Protein AF-0000000075427450 (afdb_homodimer)

InterPro domains:
  IPR000719 Protein kinase domain [PF00069] (1-95)
  IPR000719 Protein kinase domain [PS50011] (1-101)
  IPR011009 Protein kinase-like domain superfamily [SSF56112] (1-97)

Radius of gyration: 16.82 Å; Cα contacts (8 Å, |Δi|>4): 296; chains: 2; bounding box: 48×41×46 Å

Sequence (202 aa):
IAQGLAHIHKYGIIHRDFHCGNILKKSHYIAIIDLGLCRPANVKPSQNECKEIYGVLPYVAPEVLRGKGYTQESDIYGFGIIAYEICTGLPPYHDIAMMNSIAQGLAHIHKYGIIHRDFHCGNILKKSHYIAIIDLGLCRPANVKPSQNECKEIYGVLPYVAPEVLRGKGYTQESDIYGFGIIAYEICTGLPPYHDIAMMNS

Organism: Rhizophagus irregularis (strain DAOM 181602 / DAOM 197198 / MUCL 43194) (NCBI:txid747089)

Structure (mmCIF, N/CA/C/O backbone):
data_AF-0000000075427450-model_v1
#
loop_
_entity.id
_entity.type
_entity.pdbx_description
1 polymer 'Kinase-like domain-containing protein'
#
loop_
_atom_site.group_PDB
_atom_site.id
_atom_site.type_symbol
_atom_site.label_atom_id
_atom_site.label_alt_id
_atom_site.label_comp_id
_atom_site.label_asym_id
_atom_site.label_entity_id
_atom_site.label_seq_id
_atom_site.pdbx_PDB_ins_code
_atom_site.Cartn_x
_atom_site.Cartn_y
_atom_site.Cartn_z
_atom_site.occupancy
_atom_site.B_iso_or_equiv
_atom_site.auth_seq_id
_atom_site.auth_comp_id
_atom_site.auth_asym_id
_atom_site.auth_atom_id
_atom_site.pdbx_PDB_model_num
ATOM 1 N N . ILE A 1 1 ? 12.555 -5.852 -6.637 1 94.06 1 ILE A N 1
ATOM 2 C CA . ILE A 1 1 ? 11.375 -6.238 -5.867 1 94.06 1 ILE A CA 1
ATOM 3 C C . ILE A 1 1 ? 10.109 -5.859 -6.629 1 94.06 1 ILE A C 1
ATOM 5 O O . ILE A 1 1 ? 9.281 -6.719 -6.934 1 94.06 1 ILE A O 1
ATOM 9 N N . ALA A 1 2 ? 10.047 -4.602 -7.109 1 94.56 2 ALA A N 1
ATOM 10 C CA . ALA A 1 2 ? 8.852 -4.137 -7.801 1 94.56 2 ALA A CA 1
ATOM 11 C C . ALA A 1 2 ? 8.656 -4.879 -9.117 1 94.56 2 ALA A C 1
ATOM 13 O O . ALA A 1 2 ? 7.535 -5.246 -9.469 1 94.56 2 ALA A O 1
ATOM 14 N N . GLN A 1 3 ? 9.805 -5.09 -9.828 1 93.25 3 GLN A N 1
ATOM 15 C CA . GLN A 1 3 ? 9.727 -5.793 -11.102 1 93.25 3 GLN A CA 1
ATOM 16 C C . GLN A 1 3 ? 9.242 -7.23 -10.906 1 93.25 3 GLN A C 1
ATOM 18 O O . GLN A 1 3 ? 8.516 -7.762 -11.75 1 93.25 3 GLN A O 1
ATOM 23 N N . GLY A 1 4 ? 9.711 -7.863 -9.789 1 93.62 4 GLY A N 1
ATOM 24 C CA . GLY A 1 4 ? 9.227 -9.195 -9.477 1 93.62 4 GLY A CA 1
ATOM 25 C C . GLY A 1 4 ? 7.73 -9.25 -9.227 1 93.62 4 GLY A C 1
ATOM 26 O O . GLY A 1 4 ? 7.039 -10.125 -9.75 1 93.62 4 GLY A O 1
ATOM 27 N N . LEU A 1 5 ? 7.254 -8.312 -8.477 1 95.62 5 LEU A N 1
ATOM 28 C CA . LEU A 1 5 ? 5.82 -8.242 -8.211 1 95.62 5 LEU A CA 1
ATOM 29 C C . LEU A 1 5 ? 5.043 -7.965 -9.492 1 95.62 5 LEU A C 1
ATOM 31 O O . LEU A 1 5 ? 3.996 -8.57 -9.727 1 95.62 5 LEU A O 1
ATOM 35 N N . ALA A 1 6 ? 5.586 -7.062 -10.328 1 94.5 6 ALA A N 1
ATOM 36 C CA . ALA A 1 6 ? 4.965 -6.738 -11.609 1 94.5 6 ALA A CA 1
ATOM 37 C C . ALA A 1 6 ? 4.812 -7.984 -12.477 1 94.5 6 ALA A C 1
ATOM 39 O O . ALA A 1 6 ? 3.781 -8.18 -13.125 1 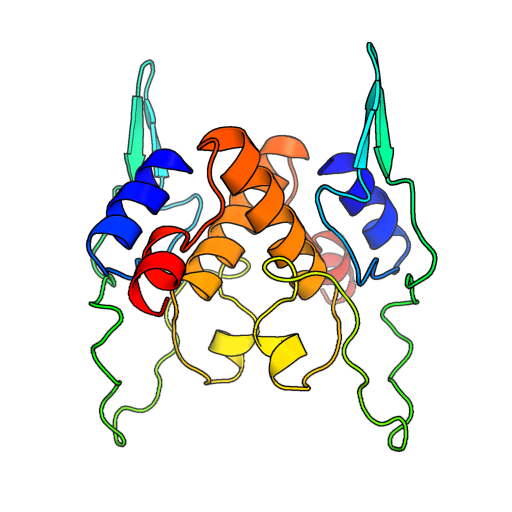94.5 6 ALA A O 1
ATOM 40 N N . HIS A 1 7 ? 5.805 -8.742 -12.453 1 93.5 7 HIS A N 1
ATOM 41 C CA . HIS A 1 7 ? 5.781 -9.969 -13.242 1 93.5 7 HIS A CA 1
ATOM 42 C C . HIS A 1 7 ? 4.684 -10.914 -12.758 1 93.5 7 HIS A C 1
ATOM 44 O O . HIS A 1 7 ? 3.928 -11.461 -13.555 1 93.5 7 HIS A O 1
ATOM 50 N N . ILE A 1 8 ? 4.57 -11.055 -11.477 1 94.44 8 ILE A N 1
ATOM 51 C CA . ILE A 1 8 ? 3.541 -11.898 -10.883 1 94.44 8 ILE A CA 1
ATOM 52 C C . ILE A 1 8 ? 2.158 -11.391 -11.281 1 94.44 8 ILE A C 1
ATOM 54 O O . ILE A 1 8 ? 1.307 -12.164 -11.719 1 94.44 8 ILE A O 1
ATOM 58 N N . HIS A 1 9 ? 1.955 -10.133 -11.195 1 94.38 9 HIS A N 1
ATOM 59 C CA . HIS A 1 9 ? 0.658 -9.523 -11.477 1 94.38 9 HIS A CA 1
ATOM 60 C C . HIS A 1 9 ? 0.334 -9.586 -12.969 1 94.38 9 HIS A C 1
ATOM 62 O O . HIS A 1 9 ? -0.831 -9.719 -13.352 1 94.38 9 HIS A O 1
ATOM 68 N N . LYS A 1 10 ? 1.348 -9.461 -13.766 1 92.38 10 LYS A N 1
ATOM 69 C CA . LYS A 1 10 ? 1.165 -9.5 -15.211 1 92.38 10 LYS A CA 1
ATOM 70 C C . LYS A 1 10 ? 0.504 -10.805 -15.648 1 92.38 10 LYS A C 1
ATOM 72 O O . LYS A 1 10 ? -0.272 -10.82 -16.609 1 92.38 10 LYS A O 1
ATOM 77 N N . TYR A 1 11 ? 0.687 -11.82 -14.898 1 92.69 11 TYR A N 1
ATOM 78 C CA . TYR A 1 11 ? 0.133 -13.125 -15.242 1 92.69 11 TYR A CA 1
ATOM 79 C C . TYR A 1 11 ? -1.188 -13.367 -14.523 1 92.69 11 TYR A C 1
ATOM 81 O O . TYR A 1 11 ? -1.687 -14.492 -14.484 1 92.69 11 TYR A O 1
ATOM 89 N N . GLY A 1 12 ? -1.693 -12.336 -13.883 1 92.62 12 GLY A N 1
ATOM 90 C CA . GLY A 1 12 ? -3.002 -12.422 -13.25 1 92.62 12 GLY A CA 1
ATOM 91 C C . GLY A 1 12 ? -2.969 -13.109 -11.898 1 92.62 12 GLY A C 1
ATOM 92 O O . GLY A 1 12 ? -3.971 -13.68 -11.461 1 92.62 12 GLY A O 1
ATOM 93 N N . ILE A 1 13 ? -1.797 -13.125 -11.32 1 94.56 13 ILE A N 1
ATOM 94 C CA . ILE A 1 13 ? -1.611 -13.805 -10.047 1 94.56 13 ILE A CA 1
ATOM 95 C C . ILE A 1 13 ? -1.52 -12.781 -8.922 1 94.56 13 ILE A C 1
ATOM 97 O O . ILE A 1 13 ? -0.929 -11.711 -9.094 1 94.56 13 ILE A O 1
ATOM 101 N N . ILE A 1 14 ? -2.16 -13.07 -7.832 1 95.62 14 ILE A N 1
ATOM 102 C CA . ILE A 1 14 ? -1.979 -12.344 -6.578 1 95.62 14 ILE A CA 1
ATOM 103 C C . ILE A 1 14 ? -1 -13.102 -5.684 1 95.62 14 ILE A C 1
ATOM 105 O O . ILE A 1 14 ? -1.128 -14.312 -5.496 1 95.62 14 ILE A O 1
ATOM 109 N N . HIS A 1 15 ? 0.031 -12.484 -5.148 1 96.56 15 HIS A N 1
ATOM 110 C CA . HIS A 1 15 ? 1.029 -13.148 -4.32 1 96.56 15 HIS A CA 1
ATOM 111 C C . HIS A 1 15 ? 0.447 -13.555 -2.971 1 96.56 15 HIS A C 1
ATOM 113 O O . HIS A 1 15 ? 0.585 -14.703 -2.549 1 96.56 15 HIS A O 1
ATOM 119 N N . ARG A 1 16 ? -0.224 -12.602 -2.246 1 96.38 16 ARG A N 1
ATOM 120 C CA . ARG A 1 16 ? -1.04 -12.797 -1.053 1 96.38 16 ARG A CA 1
ATOM 121 C C . ARG A 1 16 ? -0.17 -12.883 0.197 1 96.38 16 ARG A C 1
ATOM 123 O O . ARG A 1 16 ? -0.685 -12.922 1.316 1 96.38 16 ARG A O 1
ATOM 130 N N . ASP A 1 17 ? 1.063 -12.945 0.013 1 97.06 17 ASP A N 1
ATOM 131 C CA . ASP A 1 17 ? 1.975 -12.953 1.153 1 97.06 17 ASP A CA 1
ATOM 132 C C . ASP A 1 17 ? 3.283 -12.242 0.815 1 97.06 17 ASP A C 1
ATOM 134 O O . ASP A 1 17 ? 4.367 -12.797 1.015 1 97.06 17 ASP A O 1
ATOM 138 N N . PHE A 1 18 ? 3.262 -11.039 0.331 1 96.62 18 PHE A N 1
ATOM 139 C CA . PHE A 1 18 ? 4.406 -10.258 -0.13 1 96.62 18 PHE A CA 1
ATOM 140 C C . PHE A 1 18 ? 5.031 -9.484 1.021 1 96.62 18 PHE A C 1
ATOM 142 O O . PHE A 1 18 ? 4.5 -8.453 1.443 1 96.62 18 PHE A O 1
ATOM 149 N N . HIS A 1 19 ? 6.066 -10 1.63 1 96.25 19 HIS A N 1
ATOM 150 C CA . HIS A 1 19 ? 6.777 -9.383 2.746 1 96.25 19 HIS A CA 1
ATOM 151 C C . HIS A 1 19 ? 8.281 -9.633 2.646 1 96.25 19 HIS A C 1
ATOM 153 O O . HIS A 1 19 ? 8.727 -10.43 1.823 1 96.25 19 HIS A O 1
ATOM 159 N N . CYS A 1 20 ? 9.055 -8.891 3.459 1 94.12 20 CYS A N 1
ATOM 160 C CA . CYS A 1 20 ? 10.508 -8.898 3.367 1 94.12 20 CYS A CA 1
ATOM 161 C C . CYS A 1 20 ? 11.062 -10.305 3.545 1 94.12 20 CYS A C 1
ATOM 163 O O . CYS A 1 20 ? 12.07 -10.664 2.928 1 94.12 20 CYS A O 1
ATOM 165 N N . GLY A 1 21 ? 10.375 -11.164 4.348 1 94.69 21 GLY A N 1
ATOM 166 C CA . GLY A 1 21 ? 10.836 -12.523 4.598 1 94.69 21 GLY A CA 1
ATOM 167 C C . GLY A 1 21 ? 10.773 -13.414 3.369 1 94.69 21 GLY A C 1
ATOM 168 O O . GLY A 1 21 ? 11.414 -14.469 3.326 1 94.69 21 GLY A O 1
ATOM 169 N N . ASN A 1 22 ? 10.008 -13.016 2.414 1 96.44 22 ASN A N 1
ATOM 170 C CA . ASN A 1 22 ? 9.844 -13.789 1.188 1 96.44 22 ASN A CA 1
ATOM 171 C C . ASN A 1 22 ? 10.664 -13.203 0.041 1 96.44 22 ASN A C 1
ATOM 173 O O . ASN A 1 22 ? 10.438 -13.539 -1.123 1 96.44 22 ASN A O 1
ATOM 177 N N . ILE A 1 23 ? 11.555 -12.281 0.324 1 95 23 ILE A N 1
ATOM 178 C CA . ILE A 1 23 ? 12.438 -11.664 -0.654 1 95 23 ILE A CA 1
ATOM 179 C C . ILE A 1 23 ? 13.891 -11.961 -0.296 1 95 23 ILE A C 1
ATOM 181 O O . ILE A 1 23 ? 14.328 -11.695 0.827 1 95 23 ILE A O 1
ATOM 185 N N . LEU A 1 24 ? 14.586 -12.57 -1.219 1 92.88 24 LEU A N 1
ATOM 186 C CA . LEU A 1 24 ? 16 -12.883 -1.038 1 92.88 24 LEU A CA 1
ATOM 187 C C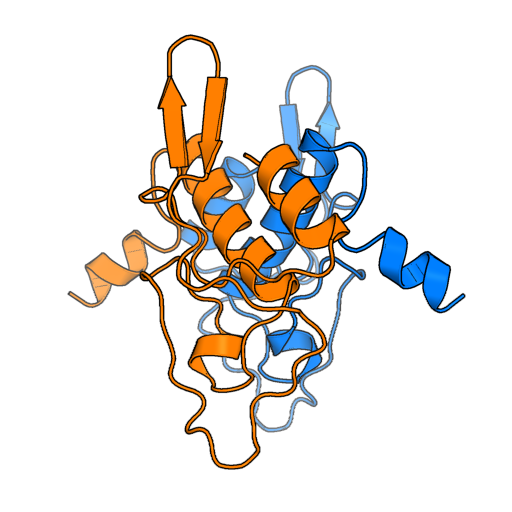 . LEU A 1 24 ? 16.875 -11.953 -1.871 1 92.88 24 LEU A C 1
ATOM 189 O O . LEU A 1 24 ? 16.641 -11.773 -3.068 1 92.88 24 LEU A O 1
ATOM 193 N N . LYS A 1 25 ? 17.688 -11.203 -1.136 1 87.5 25 LYS A N 1
ATOM 194 C CA . LYS A 1 25 ? 18.672 -10.367 -1.816 1 87.5 25 LYS A CA 1
ATOM 195 C C . LYS A 1 25 ? 20.047 -11.055 -1.865 1 87.5 25 LYS A C 1
ATOM 197 O O . LYS A 1 25 ? 20.578 -11.445 -0.83 1 87.5 25 LYS A O 1
ATOM 202 N N . LYS A 1 26 ? 20.453 -11.383 -3.121 1 86.69 26 LYS A N 1
ATOM 203 C CA . LYS A 1 26 ? 21.812 -11.883 -3.334 1 86.69 26 LYS A CA 1
ATOM 204 C C . LYS A 1 26 ? 22.656 -10.875 -4.102 1 86.69 26 LYS A C 1
ATOM 206 O O . LYS A 1 26 ? 22.141 -9.859 -4.574 1 86.69 26 LYS A O 1
ATOM 211 N N . SER A 1 27 ? 24 -10.977 -4.109 1 84.12 27 SER A N 1
ATOM 212 C CA . SER A 1 27 ? 24.984 -10.055 -4.66 1 84.12 27 SER A CA 1
ATOM 213 C C . SER A 1 27 ? 24.484 -9.398 -5.941 1 84.12 27 SER A C 1
ATOM 215 O O . SER A 1 27 ? 24.516 -8.172 -6.078 1 84.12 27 SER A O 1
ATOM 217 N N . HIS A 1 28 ? 23.859 -10.164 -6.777 1 86.44 28 HIS A N 1
ATOM 218 C CA . HIS A 1 28 ? 23.562 -9.531 -8.055 1 86.44 28 HIS A CA 1
ATOM 219 C C . HIS A 1 28 ? 22.094 -9.711 -8.43 1 86.44 28 HIS A C 1
ATOM 221 O O . HIS A 1 28 ? 21.688 -9.406 -9.555 1 86.44 28 HIS A O 1
ATOM 227 N N . TYR A 1 29 ? 21.312 -10.312 -7.461 1 86.62 29 TYR A N 1
ATOM 228 C CA . TYR A 1 29 ? 19.922 -10.445 -7.895 1 86.62 29 TYR A CA 1
ATOM 229 C C . TYR A 1 29 ? 18.984 -10.453 -6.699 1 86.62 29 TYR A C 1
ATOM 231 O O . TYR A 1 29 ? 19.406 -10.695 -5.566 1 86.62 29 TYR A O 1
ATOM 239 N N . ILE A 1 30 ? 17.719 -10.023 -6.848 1 89.25 30 ILE A N 1
ATOM 240 C CA . ILE A 1 30 ? 16.609 -10.078 -5.898 1 89.25 30 ILE A CA 1
ATOM 241 C C . ILE A 1 30 ? 15.562 -11.07 -6.395 1 89.25 30 ILE A C 1
ATOM 243 O O . ILE A 1 30 ? 15.195 -11.062 -7.57 1 89.25 30 ILE A O 1
ATOM 247 N N . ALA A 1 31 ? 15.234 -12.047 -5.43 1 93.12 31 ALA A N 1
ATOM 248 C CA . ALA A 1 31 ? 14.266 -13.07 -5.82 1 93.12 31 ALA A CA 1
ATOM 249 C C . ALA A 1 31 ? 13.141 -13.18 -4.801 1 93.12 31 ALA A C 1
ATOM 251 O O . ALA A 1 31 ? 13.375 -13.109 -3.592 1 93.12 31 ALA A O 1
ATOM 252 N N . ILE A 1 32 ? 11.922 -13.234 -5.324 1 95.25 32 ILE A N 1
ATOM 253 C CA . ILE A 1 32 ? 10.789 -13.617 -4.488 1 95.25 32 ILE A CA 1
ATOM 254 C C . ILE A 1 32 ? 10.797 -15.133 -4.27 1 95.25 32 ILE A C 1
ATOM 256 O O . ILE A 1 32 ? 10.656 -15.898 -5.223 1 95.25 32 ILE A O 1
ATOM 260 N N . ILE A 1 33 ? 10.852 -15.656 -3.047 1 95.31 33 ILE A N 1
ATOM 261 C CA . ILE A 1 33 ? 11.258 -17.047 -2.84 1 95.31 33 ILE A CA 1
ATOM 262 C C . ILE A 1 33 ? 10.07 -17.859 -2.34 1 95.31 33 ILE A C 1
ATOM 264 O O . ILE A 1 33 ? 10.109 -19.094 -2.352 1 95.31 33 ILE A O 1
ATOM 268 N N . ASP A 1 34 ? 9.078 -17.391 -1.79 1 96.25 34 ASP A N 1
ATOM 269 C CA . ASP A 1 34 ? 7.895 -18.125 -1.36 1 96.25 34 ASP A CA 1
ATOM 270 C C . ASP A 1 34 ? 6.664 -17.703 -2.158 1 96.25 34 ASP A C 1
ATOM 272 O O . ASP A 1 34 ? 6.215 -16.562 -2.047 1 96.25 34 ASP A O 1
ATOM 276 N N . LEU A 1 35 ? 6.141 -18.656 -2.975 1 96 35 LEU A N 1
ATOM 277 C CA . LEU A 1 35 ? 4.961 -18.422 -3.797 1 96 35 LEU A CA 1
ATOM 278 C C . LEU A 1 35 ? 3.814 -19.328 -3.379 1 96 35 LEU A C 1
ATOM 280 O O . LEU A 1 35 ? 2.869 -19.531 -4.145 1 96 35 LEU A O 1
ATOM 284 N N . GLY A 1 36 ? 3.902 -19.906 -2.244 1 95.31 36 GLY A N 1
ATOM 285 C CA . GLY A 1 36 ? 2.986 -20.938 -1.781 1 95.31 36 GLY A CA 1
ATOM 286 C C . GLY A 1 36 ? 1.562 -20.453 -1.619 1 95.31 36 GLY A C 1
ATOM 287 O O . GLY A 1 36 ? 0.614 -21.234 -1.7 1 95.31 36 GLY A O 1
ATOM 288 N N . LEU A 1 37 ? 1.309 -19.234 -1.451 1 94.38 37 LEU A N 1
ATOM 289 C CA . LEU A 1 37 ? -0.027 -18.703 -1.202 1 94.38 37 LEU A CA 1
ATOM 290 C C . LEU A 1 37 ? -0.555 -17.969 -2.428 1 94.38 37 LEU A C 1
ATOM 292 O O . LEU A 1 37 ? -1.675 -17.453 -2.412 1 94.38 37 LEU A O 1
ATOM 296 N N . CYS A 1 38 ? 0.216 -17.906 -3.512 1 95.94 38 CYS A N 1
ATOM 297 C CA . CYS A 1 38 ? -0.214 -17.25 -4.738 1 95.94 38 CYS A CA 1
ATOM 298 C C . CYS A 1 38 ? -1.493 -17.875 -5.277 1 95.94 38 CYS A C 1
ATOM 300 O O . CYS A 1 38 ? -1.677 -19.094 -5.191 1 95.94 38 CYS A O 1
ATOM 302 N N . ARG A 1 39 ? -2.33 -17.047 -5.738 1 94 39 ARG A N 1
ATOM 303 C CA . ARG A 1 39 ? -3.562 -17.5 -6.375 1 94 39 ARG A CA 1
ATOM 304 C C . ARG A 1 39 ? -3.918 -16.625 -7.566 1 94 39 ARG A C 1
ATOM 306 O O . ARG A 1 39 ? -3.57 -15.438 -7.602 1 94 39 ARG A O 1
ATOM 313 N N . PRO A 1 40 ? -4.684 -17.172 -8.57 1 93.75 40 PRO A N 1
ATOM 314 C CA . PRO A 1 40 ? -5.168 -16.328 -9.656 1 93.75 40 PRO A CA 1
ATOM 315 C C . PRO A 1 40 ? -6.141 -15.25 -9.18 1 93.75 40 PRO A C 1
ATOM 317 O O . PRO A 1 40 ? -6.961 -15.508 -8.289 1 93.75 40 PRO A O 1
ATOM 320 N N . ALA A 1 41 ? -6.012 -14.062 -9.695 1 89.75 41 ALA A N 1
ATOM 321 C CA . ALA A 1 41 ? -6.84 -12.93 -9.312 1 89.75 41 ALA A CA 1
ATOM 322 C C . ALA A 1 41 ? -8.312 -13.18 -9.633 1 89.75 41 ALA A C 1
ATOM 324 O O . ALA A 1 41 ? -9.195 -12.664 -8.953 1 89.75 41 ALA A O 1
ATOM 325 N N . ASN A 1 42 ? -8.641 -13.898 -10.57 1 82.88 42 ASN A N 1
ATOM 326 C CA . ASN A 1 42 ? -10 -14.109 -11.047 1 82.88 42 ASN A CA 1
ATOM 327 C C . ASN A 1 42 ? -10.695 -15.234 -10.273 1 82.88 42 ASN A C 1
ATOM 329 O O . ASN A 1 42 ? -11.875 -15.5 -10.5 1 82.88 42 ASN A O 1
ATOM 333 N N . VAL A 1 43 ? -9.953 -15.875 -9.391 1 67.38 43 VAL A N 1
ATOM 334 C CA . VAL A 1 43 ? -10.586 -16.969 -8.664 1 67.38 43 VAL A CA 1
ATOM 335 C C . VAL A 1 43 ? -11.289 -16.422 -7.422 1 67.38 43 VAL A C 1
ATOM 337 O O . VAL A 1 43 ? -10.664 -15.781 -6.57 1 67.38 43 VAL A O 1
ATOM 340 N N . LYS A 1 44 ? -12.664 -16.156 -7.555 1 60.88 44 LYS A N 1
ATOM 341 C CA . LYS A 1 44 ? -13.477 -15.727 -6.422 1 60.88 44 LYS A CA 1
ATOM 342 C C . LYS A 1 44 ? -13.492 -16.781 -5.32 1 60.88 44 LYS A C 1
ATOM 344 O O . LYS A 1 44 ? -13.617 -17.984 -5.602 1 60.88 44 LYS A O 1
ATOM 349 N N . PRO A 1 45 ? -12.93 -16.266 -4.188 1 56.44 45 PRO A N 1
ATOM 350 C CA . PRO A 1 45 ? -13.07 -17.297 -3.156 1 56.44 45 PRO A CA 1
ATOM 351 C C . PRO A 1 45 ? -14.484 -17.875 -3.096 1 56.44 45 PRO A C 1
ATOM 353 O O . PRO A 1 45 ? -15.453 -17.188 -3.402 1 56.44 45 PRO A O 1
ATOM 356 N N . SER A 1 46 ? -14.57 -19.125 -3.074 1 52.91 46 SER A N 1
ATOM 357 C CA . SER A 1 46 ? -15.875 -19.734 -2.863 1 52.91 46 SER A CA 1
ATOM 358 C C . SER A 1 46 ? -16.594 -19.109 -1.673 1 52.91 46 SER A C 1
ATOM 360 O O . SER A 1 46 ? -15.961 -18.641 -0.731 1 52.91 46 SER A O 1
ATOM 362 N N . GLN A 1 47 ? -17.859 -18.719 -1.909 1 53.09 47 GLN A N 1
ATOM 363 C CA . GLN A 1 47 ? -18.766 -18.141 -0.914 1 53.09 47 GLN A CA 1
ATOM 364 C C . GLN A 1 47 ? -18.469 -18.688 0.478 1 53.09 47 GLN A C 1
ATOM 366 O O . GLN A 1 47 ? -18.594 -17.984 1.474 1 53.09 47 GLN A O 1
ATOM 371 N N . ASN A 1 48 ? -18.359 -19.969 0.533 1 49.56 48 ASN A N 1
ATOM 372 C CA . ASN A 1 48 ? -18.234 -20.641 1.822 1 49.56 48 ASN A CA 1
ATOM 373 C C . ASN A 1 48 ? -16.828 -20.531 2.383 1 49.56 48 ASN A C 1
ATOM 375 O O . ASN A 1 48 ? -16.531 -21.031 3.471 1 49.56 48 ASN A O 1
ATOM 379 N N . GLU A 1 49 ? -15.961 -20.25 1.65 1 50.75 49 GLU A N 1
ATOM 380 C CA . GLU A 1 49 ? -14.594 -20.281 2.156 1 50.75 49 GLU A CA 1
ATOM 381 C C . GLU A 1 49 ? -14.32 -19.094 3.088 1 50.75 49 GLU A C 1
ATOM 383 O O . GLU A 1 49 ? -14.594 -17.953 2.738 1 50.75 49 GLU A O 1
ATOM 388 N N . CYS A 1 50 ? -14.633 -19.438 4.355 1 51.59 50 CYS A N 1
ATOM 389 C CA . CYS A 1 50 ? -14.141 -18.547 5.395 1 51.59 50 CYS A CA 1
ATOM 390 C C . CYS A 1 50 ? -12.906 -17.781 4.918 1 51.59 50 CYS A C 1
ATOM 392 O O . CYS A 1 50 ? -11.945 -18.391 4.434 1 51.59 50 CYS A O 1
ATOM 394 N N . LYS A 1 51 ? -13.07 -16.5 4.461 1 64.62 51 LYS A N 1
ATOM 395 C CA . LYS A 1 51 ? -11.977 -15.703 3.922 1 64.62 51 LYS A CA 1
ATOM 396 C C . LYS A 1 51 ? -10.781 -15.695 4.875 1 64.62 51 LYS A C 1
ATOM 398 O O . LYS A 1 51 ? -10.7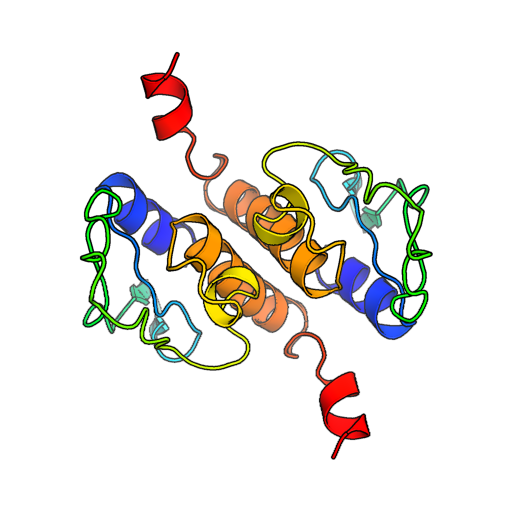34 -14.891 5.809 1 64.62 51 LYS A O 1
ATOM 403 N N . GLU A 1 52 ? -10.117 -16.922 5.078 1 81.81 52 GLU A N 1
ATOM 404 C CA . GLU A 1 52 ? -8.914 -17.047 5.895 1 81.81 52 GLU A CA 1
ATOM 405 C C . GLU A 1 52 ? -7.883 -15.992 5.523 1 81.81 52 GLU A C 1
ATOM 407 O O . GLU A 1 52 ? -7.727 -15.648 4.348 1 81.81 52 GLU A O 1
ATOM 412 N N . ILE A 1 53 ? -7.496 -15.383 6.527 1 90.19 53 ILE A N 1
ATOM 413 C CA . ILE A 1 53 ? -6.461 -14.367 6.355 1 90.19 53 ILE A CA 1
ATOM 414 C C . ILE A 1 53 ? -5.09 -14.992 6.617 1 90.19 53 ILE A C 1
ATOM 416 O O . ILE A 1 53 ? -4.871 -15.609 7.66 1 90.19 53 ILE A O 1
ATOM 420 N N . TYR A 1 54 ? -4.301 -14.977 5.605 1 90.69 54 TYR A N 1
ATOM 421 C CA . TYR A 1 54 ? -2.91 -15.414 5.691 1 90.69 54 TYR A CA 1
ATOM 422 C C . TYR A 1 54 ? -1.958 -14.234 5.555 1 90.69 54 TYR A C 1
ATOM 424 O O . TYR A 1 54 ? -2.357 -13.156 5.109 1 90.69 54 TYR A O 1
ATOM 432 N N . GLY A 1 55 ? -0.696 -14.438 6.102 1 93.5 55 GLY A N 1
ATOM 433 C CA . GLY A 1 55 ? 0.315 -13.414 5.879 1 93.5 55 GLY A CA 1
ATOM 434 C C . GLY A 1 55 ? 1.023 -12.992 7.152 1 93.5 55 GLY A C 1
ATOM 435 O O . GLY A 1 55 ? 0.759 -13.531 8.227 1 93.5 55 GLY A O 1
ATOM 436 N N . VAL A 1 56 ? 1.938 -12.086 6.953 1 94.5 56 VAL A N 1
ATOM 437 C CA . VAL A 1 56 ? 2.752 -11.57 8.047 1 94.5 56 VAL A CA 1
ATOM 438 C C . VAL A 1 56 ? 2.428 -10.102 8.281 1 94.5 56 VAL A C 1
ATOM 440 O O . VAL A 1 56 ? 2.471 -9.289 7.355 1 94.5 56 VAL A O 1
ATOM 443 N N . LEU A 1 57 ? 1.989 -9.812 9.516 1 92.31 57 LEU A N 1
ATOM 444 C CA . LEU A 1 57 ? 1.863 -8.398 9.852 1 92.31 57 LEU A CA 1
ATOM 445 C C . LEU A 1 57 ? 3.234 -7.73 9.922 1 92.31 57 LEU A C 1
ATOM 447 O O . LEU A 1 57 ? 4.203 -8.344 10.367 1 92.31 57 LEU A O 1
ATOM 451 N N . PRO A 1 58 ? 3.379 -6.391 9.469 1 94.56 58 PRO A N 1
ATOM 452 C CA . PRO A 1 58 ? 2.322 -5.453 9.094 1 94.56 58 PRO A CA 1
ATOM 453 C C . PRO A 1 58 ? 2.09 -5.402 7.586 1 94.56 58 PRO A C 1
ATOM 455 O O . PRO A 1 58 ? 1.592 -4.398 7.066 1 94.56 58 PRO A O 1
ATOM 458 N N . TYR A 1 59 ? 2.383 -6.543 6.863 1 96.56 59 TYR A N 1
ATOM 459 C CA . TYR A 1 59 ? 2.359 -6.5 5.406 1 96.56 59 TYR A CA 1
ATOM 460 C C . TYR A 1 59 ? 0.973 -6.84 4.871 1 96.56 59 TYR A C 1
ATOM 462 O O . TYR A 1 59 ? 0.711 -6.703 3.674 1 96.56 59 TYR A O 1
ATOM 470 N N . VAL A 1 60 ? 0.059 -7.297 5.773 1 96.25 60 VAL A N 1
ATOM 471 C CA . VAL A 1 60 ? -1.301 -7.613 5.348 1 96.25 60 VAL A CA 1
ATOM 472 C C . VAL A 1 60 ? -2.121 -6.332 5.238 1 96.25 60 VAL A C 1
ATOM 474 O O . VAL A 1 60 ? -2.178 -5.539 6.184 1 96.25 60 VAL A O 1
ATOM 477 N N . ALA A 1 61 ? -2.764 -6.152 4.113 1 96.06 61 ALA A N 1
ATOM 478 C CA . ALA A 1 61 ? -3.516 -4.93 3.844 1 96.06 61 ALA A CA 1
ATOM 479 C C . ALA A 1 61 ? -4.73 -4.82 4.762 1 96.06 61 ALA A C 1
ATOM 481 O O . ALA A 1 61 ? -5.352 -5.832 5.098 1 96.06 61 ALA A O 1
ATOM 482 N N . PRO A 1 62 ? -5.121 -3.576 5.07 1 95.19 62 PRO A N 1
ATOM 483 C CA . PRO A 1 62 ? -6.27 -3.381 5.965 1 95.19 62 PRO A CA 1
ATOM 484 C C . PRO A 1 62 ? -7.547 -4.016 5.426 1 95.19 62 PRO A C 1
ATOM 486 O O . PRO A 1 62 ? -8.328 -4.586 6.195 1 95.19 62 PRO A O 1
ATOM 489 N N . GLU A 1 63 ? -7.816 -3.93 4.137 1 93.69 63 GLU A N 1
ATOM 490 C CA . GLU A 1 63 ? -9.039 -4.5 3.584 1 93.69 63 GLU A CA 1
ATOM 491 C C . GLU A 1 63 ? -9.055 -6.02 3.725 1 93.69 63 GLU A C 1
ATOM 493 O O . GLU A 1 63 ? -10.117 -6.621 3.883 1 93.69 63 GLU A O 1
ATOM 498 N N . VAL A 1 64 ? -7.887 -6.633 3.641 1 93.69 64 VAL A N 1
ATOM 499 C CA . VAL A 1 64 ? -7.793 -8.078 3.832 1 93.69 64 VAL A CA 1
ATOM 500 C C . VAL A 1 64 ? -8.117 -8.43 5.281 1 93.69 64 VAL A C 1
ATOM 502 O O . VAL A 1 64 ? -8.898 -9.352 5.539 1 93.69 64 VAL A O 1
ATOM 505 N N . LEU A 1 65 ? -7.539 -7.637 6.191 1 92.81 65 LEU A N 1
ATOM 506 C CA . LEU A 1 65 ? -7.809 -7.852 7.613 1 92.81 65 LEU A CA 1
ATOM 507 C C . LEU A 1 65 ? -9.289 -7.68 7.918 1 92.81 65 LEU A C 1
ATOM 509 O O . LEU A 1 65 ? -9.805 -8.281 8.859 1 92.81 65 LEU A O 1
ATOM 513 N N . ARG A 1 66 ? -9.945 -6.965 7.062 1 90.62 66 ARG A N 1
ATOM 514 C CA . ARG A 1 66 ? -11.367 -6.707 7.258 1 90.62 66 ARG A CA 1
ATOM 515 C C . ARG A 1 66 ? -12.219 -7.711 6.484 1 90.62 66 ARG A C 1
ATOM 517 O O . ARG A 1 66 ? -13.43 -7.52 6.332 1 90.62 66 ARG A O 1
ATOM 524 N N . GLY A 1 67 ? -11.578 -8.664 5.871 1 88.38 67 GLY A N 1
ATOM 525 C CA . GLY A 1 67 ? -12.289 -9.789 5.289 1 88.38 67 GLY A CA 1
ATOM 526 C C . GLY A 1 67 ? -12.68 -9.57 3.84 1 88.38 67 GLY A C 1
ATOM 527 O O . GLY A 1 67 ? -13.555 -10.266 3.314 1 88.38 67 GLY A O 1
ATOM 528 N N . LYS A 1 68 ? -12.133 -8.57 3.213 1 88.94 68 LYS A N 1
ATOM 529 C CA . LYS A 1 68 ? -12.523 -8.266 1.841 1 88.94 68 LYS A CA 1
ATOM 530 C C . LYS A 1 68 ? -11.781 -9.148 0.846 1 88.94 68 LYS A C 1
ATOM 532 O O . LYS A 1 68 ? -12.078 -9.133 -0.351 1 88.94 68 LYS A O 1
ATOM 537 N N . GLY A 1 69 ? -10.859 -10.008 1.349 1 89.81 69 GLY A N 1
ATOM 538 C CA . GLY A 1 69 ? -10.102 -10.867 0.462 1 89.81 69 GLY A CA 1
ATOM 539 C C . GLY A 1 69 ? -8.852 -10.211 -0.087 1 89.81 69 GLY A C 1
ATOM 540 O O . GLY A 1 69 ? -8.578 -9.047 0.204 1 89.81 69 GLY A O 1
ATOM 541 N N . TYR A 1 70 ? -8.07 -10.992 -0.829 1 93.69 70 TYR A N 1
ATOM 542 C CA . TYR A 1 70 ? -6.816 -10.516 -1.401 1 93.69 70 TYR A CA 1
ATOM 543 C C . TYR A 1 70 ? -7.02 -10.023 -2.83 1 93.69 70 TYR A C 1
ATOM 545 O O . TYR A 1 70 ? -7.785 -10.617 -3.594 1 93.69 70 TYR A O 1
ATOM 553 N N . THR A 1 71 ? -6.379 -8.977 -3.133 1 93.44 71 THR A N 1
ATOM 554 C CA . THR A 1 71 ? -6.293 -8.438 -4.488 1 93.44 71 THR A CA 1
ATOM 555 C C . THR A 1 71 ? -4.852 -8.078 -4.84 1 93.44 71 THR A C 1
ATOM 557 O O . THR A 1 71 ? -3.951 -8.227 -4.012 1 93.44 71 THR A O 1
ATOM 560 N N . GLN A 1 72 ? -4.637 -7.668 -6.121 1 95.38 72 GLN A N 1
ATOM 561 C CA . GLN A 1 72 ? -3.314 -7.172 -6.484 1 95.38 72 GLN A CA 1
ATOM 562 C C . GLN A 1 72 ? -2.961 -5.914 -5.695 1 95.38 72 GLN A C 1
ATOM 564 O O . GLN A 1 72 ? -1.793 -5.684 -5.375 1 95.38 72 GLN A O 1
ATOM 569 N N . GLU A 1 73 ? -4.008 -5.152 -5.352 1 95.75 73 GLU A N 1
ATOM 570 C CA . GLU A 1 73 ? -3.812 -3.955 -4.539 1 95.75 73 GLU A CA 1
ATOM 571 C C . GLU A 1 73 ? -3.264 -4.309 -3.16 1 95.75 73 GLU A C 1
ATOM 573 O O . GLU A 1 73 ? -2.445 -3.57 -2.605 1 95.75 73 GLU A O 1
ATOM 578 N N . SER A 1 74 ? -3.787 -5.414 -2.621 1 96.19 74 SER A N 1
ATOM 579 C CA . SER A 1 74 ? -3.299 -5.816 -1.306 1 96.19 74 SER A CA 1
ATOM 580 C C . SER A 1 74 ? -1.815 -6.172 -1.353 1 96.19 74 SER A C 1
ATOM 582 O O . SER A 1 74 ? -1.087 -5.945 -0.385 1 96.19 74 SER A O 1
ATOM 584 N N . ASP A 1 75 ? -1.34 -6.738 -2.523 1 97 75 ASP A N 1
ATOM 585 C CA . ASP A 1 75 ? 0.087 -6.977 -2.723 1 97 75 ASP A CA 1
ATOM 586 C C . ASP A 1 75 ? 0.864 -5.66 -2.748 1 97 75 ASP A C 1
ATOM 588 O O . ASP A 1 75 ? 1.982 -5.586 -2.236 1 97 75 ASP A O 1
ATOM 592 N N . ILE A 1 76 ? 0.302 -4.688 -3.373 1 97.56 76 ILE A N 1
ATOM 593 C CA . ILE A 1 76 ? 0.947 -3.385 -3.48 1 97.56 76 ILE A CA 1
ATOM 594 C C . ILE A 1 76 ? 1.131 -2.783 -2.09 1 97.56 76 ILE A C 1
ATOM 596 O O . ILE A 1 76 ? 2.143 -2.133 -1.816 1 97.56 76 ILE A O 1
ATOM 600 N N . TYR A 1 77 ? 0.137 -2.982 -1.229 1 97.25 77 TYR A N 1
ATOM 601 C CA . TYR A 1 77 ? 0.295 -2.533 0.15 1 97.25 77 TYR A CA 1
ATOM 602 C C . TYR A 1 77 ? 1.525 -3.162 0.792 1 97.25 77 TYR A C 1
ATOM 604 O O . TYR A 1 77 ? 2.367 -2.459 1.354 1 97.25 77 TYR A O 1
ATOM 612 N N . GLY A 1 78 ? 1.597 -4.512 0.721 1 97.5 78 GLY A N 1
ATOM 613 C CA . GLY A 1 78 ? 2.771 -5.188 1.246 1 97.5 78 GLY A CA 1
ATOM 614 C C . GLY A 1 78 ? 4.07 -4.66 0.674 1 97.5 78 GLY A C 1
ATOM 615 O O . GLY A 1 78 ? 5.035 -4.434 1.41 1 97.5 78 GLY A O 1
ATOM 616 N N . PHE A 1 79 ? 4.094 -4.441 -0.628 1 97.44 79 PHE A N 1
ATOM 617 C CA . PHE A 1 79 ? 5.246 -3.852 -1.297 1 97.44 79 PHE A CA 1
ATOM 618 C C . PHE A 1 79 ? 5.562 -2.479 -0.717 1 97.44 79 PHE A C 1
ATOM 620 O O . PHE A 1 79 ? 6.73 -2.131 -0.53 1 97.44 79 PHE A O 1
ATOM 627 N N . GLY A 1 80 ? 4.496 -1.674 -0.491 1 97.5 80 GLY A N 1
ATOM 628 C CA . GLY A 1 80 ? 4.68 -0.366 0.118 1 97.5 80 GLY A CA 1
ATOM 629 C C . GLY A 1 80 ? 5.363 -0.427 1.47 1 97.5 80 GLY A C 1
ATOM 630 O O . GLY A 1 80 ? 6.227 0.401 1.773 1 97.5 80 GLY A O 1
ATOM 631 N N . ILE A 1 81 ? 4.984 -1.386 2.275 1 96.94 81 ILE A N 1
ATOM 632 C CA . ILE A 1 81 ? 5.598 -1.573 3.586 1 96.94 81 ILE A CA 1
ATOM 633 C C . ILE A 1 81 ? 7.078 -1.908 3.42 1 96.94 81 ILE A C 1
ATOM 635 O O . ILE A 1 81 ? 7.93 -1.337 4.105 1 96.94 81 ILE A O 1
ATOM 639 N N . ILE A 1 82 ? 7.41 -2.82 2.502 1 96.12 82 ILE A N 1
ATOM 640 C CA . ILE A 1 82 ? 8.789 -3.213 2.242 1 96.12 82 ILE A CA 1
ATOM 641 C C . ILE A 1 82 ? 9.602 -1.991 1.818 1 96.12 82 ILE A C 1
ATOM 643 O O . ILE A 1 82 ? 10.688 -1.742 2.352 1 96.12 82 ILE A O 1
ATOM 647 N N . ALA A 1 83 ? 9.062 -1.252 0.851 1 96.19 83 ALA A N 1
ATOM 648 C CA . ALA A 1 83 ? 9.742 -0.065 0.344 1 96.19 83 ALA A CA 1
ATOM 649 C C . ALA A 1 83 ? 9.953 0.961 1.454 1 96.19 83 ALA A C 1
ATOM 651 O O . ALA A 1 83 ? 11.023 1.575 1.545 1 96.19 83 ALA A O 1
ATOM 652 N N . TYR A 1 84 ? 8.922 1.136 2.268 1 95.75 84 TYR A N 1
ATOM 653 C CA . TYR A 1 84 ? 8.992 2.045 3.406 1 95.75 84 TYR A CA 1
ATOM 654 C C . TYR A 1 84 ? 10.117 1.646 4.352 1 95.75 84 TYR A C 1
ATOM 656 O O . TYR A 1 84 ? 10.922 2.486 4.754 1 95.75 84 TYR A O 1
ATOM 664 N N . GLU A 1 85 ? 10.203 0.413 4.648 1 93.75 85 GLU A N 1
ATOM 665 C CA . GLU A 1 85 ? 11.227 -0.121 5.543 1 93.75 85 GLU A CA 1
ATOM 666 C C . GLU A 1 85 ? 12.625 0.082 4.965 1 93.75 85 GLU A C 1
ATOM 668 O O . GLU A 1 85 ? 13.547 0.471 5.684 1 93.75 85 GLU A O 1
ATOM 673 N N . ILE A 1 86 ? 12.734 -0.214 3.727 1 92.38 86 ILE A N 1
ATOM 674 C CA . ILE A 1 86 ? 14.023 -0.091 3.062 1 92.38 86 ILE A CA 1
ATOM 675 C C . ILE A 1 86 ? 14.477 1.368 3.074 1 92.38 86 ILE A C 1
ATOM 677 O O . ILE A 1 86 ? 15.648 1.66 3.318 1 92.38 86 ILE A O 1
ATOM 681 N N . CYS A 1 87 ? 13.578 2.26 2.855 1 92.62 87 CYS A N 1
ATOM 682 C CA . CYS A 1 87 ? 13.906 3.674 2.707 1 92.62 87 CYS A CA 1
ATOM 683 C C . CYS A 1 87 ? 14.141 4.324 4.062 1 92.62 87 CYS A C 1
ATOM 685 O O . CYS A 1 87 ? 14.93 5.262 4.18 1 92.62 87 CYS A O 1
ATOM 687 N N . THR A 1 88 ? 13.422 3.869 5.109 1 92.31 88 THR A N 1
ATOM 688 C CA . THR A 1 88 ? 13.461 4.574 6.383 1 92.31 88 THR A CA 1
ATOM 689 C C . THR A 1 88 ? 14.258 3.783 7.418 1 92.31 88 THR A C 1
ATOM 691 O O . THR A 1 88 ? 14.664 4.328 8.445 1 92.31 88 THR A O 1
ATOM 694 N N . GLY A 1 89 ? 14.406 2.492 7.16 1 89.5 89 GLY A N 1
ATOM 695 C CA . GLY A 1 89 ? 15.078 1.624 8.117 1 89.5 89 GLY A CA 1
ATOM 696 C C . GLY A 1 89 ? 14.148 1.102 9.195 1 89.5 89 GLY A C 1
ATOM 697 O O . GLY A 1 89 ? 14.562 0.295 10.039 1 89.5 89 GLY A O 1
ATOM 698 N N . LEU A 1 90 ? 12.836 1.591 9.188 1 84.81 90 LEU A N 1
ATOM 699 C CA . LEU A 1 90 ? 11.852 1.203 10.195 1 84.81 90 LEU A CA 1
ATOM 700 C C . LEU A 1 90 ? 10.508 0.885 9.547 1 84.81 90 LEU A C 1
ATOM 702 O O . LEU A 1 90 ? 10.164 1.457 8.508 1 84.81 90 LEU A O 1
ATOM 706 N N . PRO A 1 91 ? 9.852 -0.17 10.18 1 80.38 91 PRO A N 1
ATOM 707 C CA . PRO A 1 91 ? 8.484 -0.354 9.688 1 80.38 91 PRO A CA 1
ATOM 708 C C . PRO A 1 91 ? 7.594 0.857 9.953 1 80.38 91 PRO A C 1
ATOM 710 O O . PRO A 1 91 ? 7.863 1.638 10.867 1 80.38 91 PRO A O 1
ATOM 713 N N . PRO A 1 92 ? 6.594 0.901 9.086 1 77.81 92 PRO A N 1
ATOM 714 C CA . PRO A 1 92 ? 5.648 1.97 9.414 1 77.81 92 PRO A CA 1
ATOM 715 C C . PRO A 1 92 ? 4.945 1.745 10.758 1 77.81 92 PRO A C 1
ATOM 717 O O . PRO A 1 92 ? 4.836 0.605 11.219 1 77.81 92 PRO A O 1
ATOM 720 N N . TYR A 1 93 ? 4.574 2.664 11.484 1 69.81 93 TYR A N 1
ATOM 721 C CA . TYR A 1 93 ? 3.762 2.646 12.695 1 69.81 93 TYR A CA 1
ATOM 722 C C . TYR A 1 93 ? 4.582 2.193 13.898 1 69.81 93 TYR A C 1
ATOM 724 O O . TYR A 1 93 ? 4.031 1.7 14.883 1 69.81 93 TYR A O 1
ATOM 732 N N . HIS A 1 94 ? 5.77 1.933 13.695 1 56.62 94 HIS A N 1
ATOM 733 C CA . HIS A 1 94 ? 6.641 1.458 14.766 1 56.62 94 HIS A CA 1
ATOM 734 C C . HIS A 1 94 ? 6.352 2.186 16.078 1 56.62 94 HIS A C 1
ATOM 736 O O . HIS A 1 94 ? 6.48 1.605 17.156 1 56.62 94 HIS A O 1
ATOM 742 N N . ASP A 1 95 ? 6.07 3.322 15.969 1 52.97 95 ASP A N 1
ATOM 743 C CA . ASP A 1 95 ? 5.879 4.039 17.219 1 52.97 95 ASP A CA 1
ATOM 744 C C . ASP A 1 95 ? 4.543 3.674 17.859 1 52.97 95 ASP A C 1
ATOM 746 O O . ASP A 1 95 ? 4.387 3.758 19.078 1 52.97 95 ASP A O 1
ATOM 750 N N . ILE A 1 96 ? 3.559 3.418 16.969 1 46.88 96 ILE A N 1
ATOM 751 C CA . ILE A 1 96 ? 2.289 3.105 17.625 1 46.88 96 ILE A CA 1
ATOM 752 C C . ILE A 1 96 ? 2.424 1.816 18.422 1 46.88 96 ILE A C 1
ATOM 754 O O . ILE A 1 96 ? 1.836 1.685 19.5 1 46.88 96 ILE A O 1
ATOM 758 N N . ALA A 1 97 ? 3.09 0.863 17.844 1 45.06 97 ALA A N 1
ATOM 759 C CA . ALA A 1 97 ? 3.236 -0.367 18.625 1 45.06 97 ALA A CA 1
ATOM 760 C C . ALA A 1 97 ? 3.891 -0.091 19.969 1 45.06 97 ALA A C 1
ATOM 762 O O . ALA A 1 97 ? 3.586 -0.759 20.969 1 45.06 97 ALA A O 1
ATOM 763 N N . MET A 1 98 ? 4.875 0.689 19.953 1 40.19 98 MET A N 1
ATOM 764 C CA . MET A 1 98 ? 5.496 0.937 21.266 1 40.19 98 MET A CA 1
ATOM 765 C C . MET A 1 98 ? 4.484 1.518 22.234 1 40.19 98 MET A C 1
ATOM 767 O O . MET A 1 98 ? 4.668 1.423 23.453 1 40.19 98 MET A O 1
ATOM 771 N N . MET A 1 99 ? 3.598 2.271 21.672 1 37.31 99 MET A N 1
ATOM 772 C CA . MET A 1 99 ? 2.697 2.867 22.656 1 37.31 99 MET A CA 1
ATOM 773 C C . MET A 1 99 ? 1.728 1.826 23.203 1 37.31 99 MET A C 1
ATOM 775 O O . MET A 1 99 ? 1.284 1.928 24.344 1 37.31 99 MET A O 1
ATOM 779 N N . ASN A 1 100 ? 1.301 0.988 22.359 1 38.38 100 ASN A N 1
ATOM 780 C CA . ASN A 1 100 ? 0.384 0.017 22.953 1 38.38 100 ASN A CA 1
ATOM 781 C C . ASN A 1 100 ? 1.133 -1.073 23.719 1 38.38 100 ASN A C 1
ATOM 783 O O . ASN A 1 100 ? 0.515 -1.966 24.297 1 38.38 100 ASN A O 1
ATOM 787 N N . SER A 1 101 ? 2.344 -1.171 23.484 1 33.66 101 SER A N 1
ATOM 788 C CA . SER A 1 101 ? 2.967 -2.072 24.438 1 33.66 101 SER A CA 1
ATOM 789 C C . SER A 1 101 ? 3.193 -1.38 25.781 1 33.66 101 SER A C 1
ATOM 791 O O . SER A 1 101 ? 3.453 -0.176 25.828 1 33.66 101 SER A O 1
ATOM 793 N N . ILE B 1 1 ? 10.984 10.57 -0.266 1 93.88 1 ILE B N 1
ATOM 794 C CA . ILE B 1 1 ? 9.539 10.414 -0.277 1 93.88 1 ILE B CA 1
ATOM 795 C C . ILE B 1 1 ? 9.086 9.68 0.983 1 93.88 1 ILE B C 1
ATOM 797 O O . ILE B 1 1 ? 8.281 10.203 1.757 1 93.88 1 ILE B O 1
ATOM 801 N N . ALA B 1 2 ? 9.75 8.539 1.293 1 94.44 2 ALA B N 1
ATOM 802 C CA . ALA B 1 2 ? 9.344 7.746 2.449 1 94.44 2 ALA B CA 1
ATOM 803 C C . ALA B 1 2 ? 9.594 8.5 3.75 1 94.44 2 ALA B C 1
ATOM 805 O O . ALA B 1 2 ? 8.766 8.469 4.664 1 94.44 2 ALA B O 1
ATOM 806 N N . GLN B 1 3 ? 10.758 9.195 3.793 1 93.06 3 GLN B N 1
ATOM 807 C CA . GLN B 1 3 ? 11.094 9.961 4.992 1 93.06 3 GLN B CA 1
ATOM 808 C C . GLN B 1 3 ? 10.086 11.078 5.227 1 93.06 3 GLN B C 1
ATOM 810 O O . GLN B 1 3 ? 9.75 11.398 6.375 1 93.06 3 GLN B O 1
ATOM 815 N N . GLY B 1 4 ? 9.625 11.727 4.09 1 93.56 4 GLY B N 1
ATOM 816 C CA . GLY B 1 4 ? 8.594 12.75 4.211 1 93.56 4 GLY B CA 1
ATOM 817 C C . GLY B 1 4 ? 7.293 12.211 4.773 1 93.56 4 GLY B C 1
ATOM 818 O O . GLY B 1 4 ? 6.699 12.82 5.664 1 93.56 4 GLY B O 1
ATOM 819 N N . LEU B 1 5 ? 6.898 11.086 4.285 1 95.62 5 LEU B N 1
ATOM 820 C CA . LEU B 1 5 ? 5.68 10.453 4.781 1 95.62 5 LEU B CA 1
ATOM 821 C C . LEU B 1 5 ? 5.836 10.047 6.246 1 95.62 5 LEU B C 1
ATOM 823 O O . LEU B 1 5 ? 4.922 10.242 7.047 1 95.62 5 LEU B O 1
ATOM 827 N N . ALA B 1 6 ? 7.023 9.508 6.582 1 94.38 6 ALA B N 1
ATOM 828 C CA . ALA B 1 6 ? 7.32 9.117 7.957 1 94.38 6 ALA B CA 1
ATOM 829 C C . ALA B 1 6 ? 7.184 10.305 8.906 1 94.38 6 ALA B C 1
ATOM 831 O O . ALA B 1 6 ? 6.648 10.164 10.008 1 94.38 6 ALA B O 1
ATOM 832 N N . HIS B 1 7 ? 7.664 11.367 8.461 1 93.5 7 HIS B N 1
ATOM 833 C CA . HIS B 1 7 ? 7.594 12.578 9.273 1 93.5 7 HIS B CA 1
ATOM 834 C C . HIS B 1 7 ? 6.145 12.984 9.523 1 93.5 7 HIS B C 1
ATOM 836 O O . HIS B 1 7 ? 5.77 13.297 10.656 1 93.5 7 HIS B O 1
ATOM 842 N N . ILE B 1 8 ? 5.348 12.938 8.516 1 94.44 8 ILE B N 1
ATOM 843 C CA . ILE B 1 8 ? 3.936 13.281 8.625 1 94.44 8 ILE B CA 1
ATOM 844 C C . ILE B 1 8 ? 3.258 12.336 9.617 1 94.44 8 ILE B C 1
ATOM 846 O O . ILE B 1 8 ? 2.535 12.781 10.516 1 94.44 8 ILE B O 1
ATOM 850 N N . HIS B 1 9 ? 3.52 11.086 9.523 1 94.38 9 HIS B N 1
ATOM 851 C CA . HIS B 1 9 ? 2.885 10.078 10.359 1 94.38 9 HIS B CA 1
ATOM 852 C C . HIS B 1 9 ? 3.377 10.164 11.805 1 94.38 9 HIS B C 1
ATOM 854 O O . HIS B 1 9 ? 2.621 9.898 12.742 1 94.38 9 HIS B O 1
ATOM 860 N N . LYS B 1 10 ? 4.617 10.516 11.945 1 92.31 10 LYS B N 1
ATOM 861 C CA . LYS B 1 10 ? 5.203 10.641 13.273 1 92.31 10 LYS B CA 1
ATOM 862 C C . LYS B 1 10 ? 4.434 11.648 14.125 1 92.31 10 LYS B C 1
ATOM 864 O O . LYS B 1 10 ? 4.316 11.477 15.336 1 92.31 10 LYS B O 1
ATOM 869 N N . TYR B 1 11 ? 3.812 12.578 13.508 1 92.75 11 TYR B N 1
ATOM 870 C CA . TYR B 1 11 ? 3.076 13.617 14.227 1 92.75 11 TYR B CA 1
ATOM 871 C C . TYR B 1 11 ? 1.596 13.266 14.312 1 92.75 11 TYR B C 1
ATOM 873 O O . TYR B 1 11 ? 0.771 14.117 14.656 1 92.75 11 TYR B O 1
ATOM 881 N N . GLY B 1 12 ? 1.257 12.062 13.914 1 92.5 12 GLY B N 1
ATOM 882 C CA . GLY B 1 12 ? -0.11 11.586 14.062 1 92.5 12 GLY B CA 1
ATOM 883 C C . GLY B 1 12 ? -1.035 12.086 12.969 1 92.5 12 GLY B C 1
ATOM 884 O O . GLY B 1 12 ? -2.246 12.195 13.172 1 92.5 12 GLY B O 1
ATOM 885 N N . ILE B 1 13 ? -0.431 12.477 11.883 1 94.44 13 ILE B N 1
ATOM 886 C CA . ILE B 1 13 ? -1.196 13.039 10.773 1 94.44 13 ILE B CA 1
ATOM 887 C C . ILE B 1 13 ? -1.32 12 9.656 1 94.44 13 ILE B C 1
ATOM 889 O O . ILE B 1 13 ? -0.377 11.258 9.383 1 94.44 13 ILE B O 1
ATOM 893 N N . ILE B 1 14 ? -2.477 11.906 9.086 1 95.62 14 ILE B N 1
ATOM 894 C CA . ILE B 1 14 ? -2.707 11.172 7.848 1 95.62 14 ILE B CA 1
ATOM 895 C C . ILE B 1 14 ? -2.691 12.133 6.664 1 95.62 14 ILE B C 1
ATOM 897 O O . ILE B 1 14 ? -3.338 13.18 6.699 1 95.62 14 ILE B O 1
ATOM 901 N N . HIS B 1 15 ? -1.937 11.898 5.613 1 96.56 15 HIS B N 1
ATOM 902 C CA . HIS B 1 15 ? -1.839 12.797 4.469 1 96.56 15 HIS B CA 1
ATOM 903 C C . HIS B 1 15 ? -3.133 12.797 3.66 1 96.56 15 HIS B C 1
ATOM 905 O O . HIS B 1 15 ? -3.668 13.859 3.344 1 96.56 15 HIS B O 1
ATOM 911 N N . ARG B 1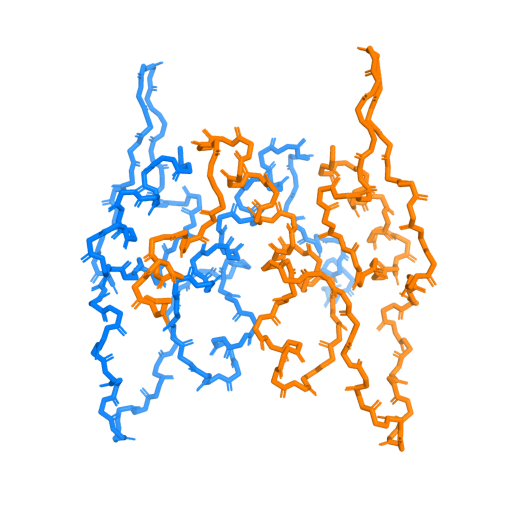 16 ? -3.668 11.586 3.287 1 96.38 16 ARG B N 1
ATOM 912 C CA . ARG B 1 16 ? -4.988 11.336 2.713 1 96.38 16 ARG B CA 1
ATOM 913 C C . ARG B 1 16 ? -4.988 11.602 1.212 1 96.38 16 ARG B C 1
ATOM 915 O O . ARG B 1 16 ? -5.977 11.328 0.529 1 96.38 16 ARG B O 1
ATOM 922 N N . ASP B 1 17 ? -3.963 12.148 0.733 1 97 17 ASP B N 1
ATOM 923 C CA . ASP B 1 17 ? -3.848 12.375 -0.704 1 97 17 ASP B CA 1
ATOM 924 C C . ASP B 1 17 ? -2.4 12.242 -1.169 1 97 17 ASP B C 1
ATOM 926 O O . ASP B 1 17 ? -1.868 13.133 -1.829 1 97 17 ASP B O 1
ATOM 930 N N . PHE B 1 18 ? -1.723 11.164 -0.867 1 96.62 18 PHE B N 1
ATOM 931 C CA . PHE B 1 18 ? -0.312 10.922 -1.144 1 96.62 18 PHE B CA 1
ATOM 932 C C . PHE B 1 18 ? -0.131 10.312 -2.529 1 96.62 18 PHE B C 1
ATOM 934 O O . PHE B 1 18 ? -0.39 9.125 -2.729 1 96.62 18 PHE B O 1
ATOM 941 N N . HIS B 1 19 ? 0.196 11.117 -3.533 1 96.25 19 HIS B N 1
ATOM 942 C CA . HIS B 1 19 ? 0.405 10.688 -4.914 1 96.25 19 HIS B CA 1
ATOM 943 C C . HIS B 1 19 ? 1.522 11.484 -5.574 1 96.25 19 HIS B C 1
ATOM 945 O O . HIS B 1 19 ? 1.991 12.484 -5.02 1 96.25 19 HIS B O 1
ATOM 951 N N . CYS B 1 20 ? 1.965 11.008 -6.742 1 94.19 20 CYS B N 1
ATOM 952 C CA . CYS B 1 20 ? 3.135 11.562 -7.41 1 94.19 20 CYS B CA 1
ATOM 953 C C . CYS B 1 20 ? 2.945 13.047 -7.699 1 94.19 20 CYS B C 1
ATOM 955 O O . CYS B 1 20 ? 3.902 13.82 -7.652 1 94.19 20 CYS B O 1
ATOM 957 N N . GLY B 1 21 ? 1.684 13.484 -7.938 1 94.69 21 GLY B N 1
ATOM 958 C CA . GLY B 1 21 ? 1.399 14.883 -8.242 1 94.69 21 GLY B CA 1
ATOM 959 C C . GLY B 1 21 ? 1.651 15.805 -7.066 1 94.69 21 GLY B C 1
ATOM 960 O O . GLY B 1 21 ? 1.779 17.016 -7.246 1 94.69 21 GLY B O 1
ATOM 961 N N . ASN B 1 22 ? 1.699 15.266 -5.902 1 96.5 22 ASN B N 1
ATOM 962 C CA . ASN B 1 22 ? 1.915 16.047 -4.691 1 96.5 22 ASN B CA 1
ATOM 963 C C . ASN B 1 22 ? 3.355 15.938 -4.199 1 96.5 22 ASN B C 1
ATOM 965 O O . ASN B 1 22 ? 3.656 16.297 -3.059 1 96.5 22 ASN B O 1
ATOM 969 N N . ILE B 1 23 ? 4.246 15.391 -5.004 1 95 23 ILE B N 1
ATOM 970 C CA . ILE B 1 23 ? 5.668 15.258 -4.691 1 95 23 ILE B CA 1
ATOM 971 C C . ILE B 1 23 ? 6.492 16.031 -5.711 1 95 23 ILE B C 1
ATOM 973 O O . ILE B 1 23 ? 6.355 15.828 -6.918 1 95 23 ILE B O 1
ATOM 977 N N . LEU B 1 24 ? 7.258 16.953 -5.207 1 92.75 24 LEU B N 1
ATOM 978 C CA . LEU B 1 24 ? 8.141 17.75 -6.055 1 92.75 24 LEU B CA 1
ATOM 979 C C . LEU B 1 24 ? 9.594 17.297 -5.898 1 92.75 24 LEU B C 1
ATOM 981 O O . LEU B 1 24 ? 10.094 17.172 -4.781 1 92.75 24 LEU B O 1
ATOM 985 N N . LYS B 1 25 ? 10.133 16.859 -7.039 1 87.5 25 LYS B N 1
ATOM 986 C CA . LYS B 1 25 ? 11.555 16.516 -7.059 1 87.5 25 LYS B CA 1
ATOM 987 C C . LYS B 1 25 ? 12.383 17.656 -7.645 1 87.5 25 LYS B C 1
ATOM 989 O O . LYS B 1 25 ? 12.125 18.109 -8.766 1 87.5 25 LYS B O 1
ATOM 994 N N . LYS B 1 26 ? 13.211 18.266 -6.742 1 86.5 26 LYS B N 1
ATOM 995 C CA . LYS B 1 26 ? 14.18 19.25 -7.207 1 86.5 26 LYS B CA 1
ATOM 996 C C . LYS B 1 26 ? 15.609 18.719 -7.086 1 86.5 26 LYS B C 1
ATOM 998 O O . LYS B 1 26 ? 15.828 17.641 -6.516 1 86.5 26 LYS B O 1
ATOM 1003 N N . SER B 1 27 ? 16.609 19.297 -7.766 1 84 27 SER B N 1
ATOM 1004 C CA . SER B 1 27 ? 18 18.875 -7.902 1 84 27 SER B CA 1
ATOM 1005 C C . SER B 1 27 ? 18.5 18.234 -6.617 1 84 27 SER B C 1
ATOM 1007 O O . SER B 1 27 ? 19.062 17.125 -6.648 1 84 27 SER B O 1
ATOM 1009 N N . HIS B 1 28 ? 18.172 18.797 -5.504 1 86.38 28 HIS B N 1
ATOM 1010 C CA . HIS B 1 28 ? 18.844 18.25 -4.328 1 86.38 28 HIS B CA 1
ATOM 1011 C C . HIS B 1 28 ? 17.828 17.906 -3.238 1 86.38 28 HIS B C 1
ATOM 1013 O O . HIS B 1 28 ? 18.219 17.594 -2.107 1 86.38 28 HIS B O 1
ATOM 1019 N N . TYR B 1 29 ? 16.5 18.078 -3.611 1 86.56 29 TYR B N 1
ATOM 1020 C CA . TYR B 1 29 ? 15.609 17.719 -2.514 1 86.56 29 TYR B CA 1
ATOM 1021 C C . TYR B 1 29 ? 14.266 17.25 -3.043 1 86.56 29 TYR B C 1
ATOM 1023 O O . TYR B 1 29 ? 13.914 17.5 -4.199 1 86.56 29 TYR B O 1
ATOM 1031 N N . ILE B 1 30 ? 13.547 16.391 -2.309 1 89.25 30 ILE B N 1
ATOM 1032 C CA . ILE B 1 30 ? 12.18 15.922 -2.535 1 89.25 30 ILE B CA 1
ATOM 1033 C C . ILE B 1 30 ? 11.25 16.5 -1.464 1 89.25 30 ILE B C 1
ATOM 1035 O O . ILE B 1 30 ? 11.578 16.469 -0.275 1 89.25 30 ILE B O 1
ATOM 1039 N N . ALA B 1 31 ? 10.125 17.156 -2.016 1 93.12 31 ALA B N 1
ATOM 1040 C CA . ALA B 1 31 ? 9.195 17.781 -1.072 1 93.12 31 ALA B CA 1
ATOM 1041 C C . ALA B 1 31 ? 7.762 17.359 -1.349 1 93.12 31 ALA B C 1
ATOM 1043 O O . ALA B 1 31 ? 7.348 17.25 -2.506 1 93.12 31 ALA B O 1
ATOM 1044 N N . ILE B 1 32 ? 7.066 17 -0.269 1 95.31 32 ILE B N 1
ATOM 1045 C CA . ILE B 1 32 ? 5.617 16.844 -0.354 1 95.31 32 ILE B CA 1
ATOM 1046 C C . ILE B 1 32 ? 4.953 18.219 -0.379 1 95.31 32 ILE B C 1
ATOM 1048 O O . ILE B 1 32 ? 5.051 18.984 0.586 1 95.31 32 ILE B O 1
ATOM 1052 N N . ILE B 1 33 ? 4.168 18.609 -1.397 1 95.31 33 ILE B N 1
ATOM 1053 C CA . ILE B 1 33 ? 3.869 20.016 -1.629 1 95.31 33 ILE B CA 1
ATOM 1054 C C . ILE B 1 33 ? 2.389 20.281 -1.354 1 95.31 33 ILE B C 1
ATOM 1056 O O . ILE B 1 33 ? 1.972 21.438 -1.226 1 95.31 33 ILE B O 1
ATOM 1060 N N . ASP B 1 34 ? 1.508 19.422 -1.359 1 96.19 34 ASP B N 1
ATOM 1061 C CA . ASP B 1 34 ? 0.098 19.609 -1.035 1 96.19 34 ASP B CA 1
ATOM 1062 C C . ASP B 1 34 ? -0.285 18.844 0.229 1 96.19 34 ASP B C 1
ATOM 1064 O O . ASP B 1 34 ? -0.271 17.609 0.242 1 96.19 34 ASP B O 1
ATOM 1068 N N . LEU B 1 35 ? -0.626 19.609 1.288 1 96.06 35 LEU B N 1
ATOM 1069 C CA . LEU B 1 35 ? -1.03 19.047 2.568 1 96.06 35 LEU B CA 1
ATOM 1070 C C . LEU B 1 35 ? -2.471 19.422 2.9 1 96.06 35 LEU B C 1
ATOM 1072 O O . LEU B 1 35 ? -2.887 19.344 4.059 1 96.06 35 LEU B O 1
ATOM 1076 N N . GLY B 1 36 ? -3.197 19.859 1.953 1 95.31 36 GLY B N 1
ATOM 1077 C CA . GLY B 1 36 ? -4.527 20.422 2.141 1 95.31 36 GLY B CA 1
ATOM 1078 C C . GLY B 1 36 ? -5.527 19.422 2.68 1 95.31 36 GLY B C 1
ATOM 1079 O O . GLY B 1 36 ? -6.512 19.797 3.318 1 95.31 36 GLY B O 1
ATOM 1080 N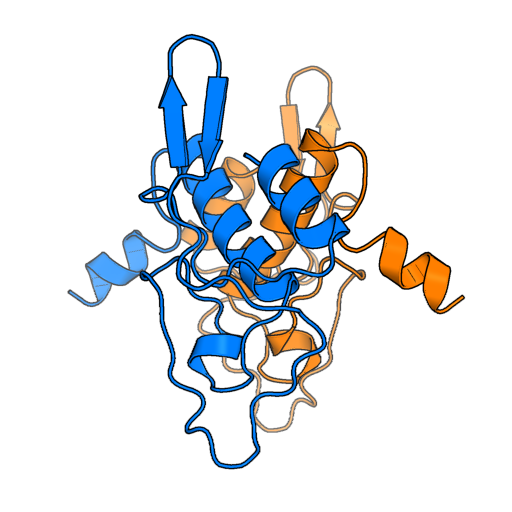 N . LEU B 1 37 ? -5.355 18.188 2.531 1 94.38 37 LEU B N 1
ATOM 1081 C CA . LEU B 1 37 ? -6.316 17.172 2.947 1 94.38 37 LEU B CA 1
ATOM 1082 C C . LEU B 1 37 ? -5.82 16.422 4.18 1 94.38 37 LEU B C 1
ATOM 1084 O O . LEU B 1 37 ? -6.496 15.531 4.684 1 94.38 37 LEU B O 1
ATOM 1088 N N . CYS B 1 38 ? -4.641 16.781 4.711 1 95.88 38 CYS B N 1
ATOM 1089 C CA . CYS B 1 38 ? -4.102 16.141 5.906 1 95.88 38 CYS B CA 1
ATOM 1090 C C . CYS B 1 38 ? -5.047 16.312 7.09 1 95.88 38 CYS B C 1
ATOM 1092 O O . CYS B 1 38 ? -5.68 17.359 7.242 1 95.88 38 CYS B O 1
ATOM 1094 N N . ARG B 1 39 ? -5.152 15.281 7.824 1 94 39 ARG B N 1
ATOM 1095 C CA . ARG B 1 39 ? -5.949 15.312 9.047 1 94 39 ARG B CA 1
ATOM 1096 C C . ARG B 1 39 ? -5.289 14.492 10.148 1 94 39 ARG B C 1
ATOM 1098 O O . ARG B 1 39 ? -4.566 13.531 9.875 1 94 39 ARG B O 1
ATOM 1105 N N . PRO B 1 40 ? -5.57 14.82 11.453 1 93.81 40 PRO B N 1
ATOM 1106 C CA . PRO B 1 40 ? -5.074 13.969 12.539 1 93.81 40 PRO B CA 1
ATOM 1107 C C . PRO B 1 40 ? -5.676 12.57 12.508 1 93.81 40 PRO B C 1
ATOM 1109 O O . PRO B 1 40 ? -6.859 12.406 12.203 1 93.81 40 PRO B O 1
ATOM 1112 N N . ALA B 1 41 ? -4.875 11.586 12.758 1 89.81 41 ALA B N 1
ATOM 1113 C CA . ALA B 1 41 ? -5.285 10.188 12.734 1 89.81 41 ALA B CA 1
ATOM 1114 C C . ALA B 1 41 ? -6.352 9.906 13.797 1 89.81 41 ALA B C 1
ATOM 1116 O O . ALA B 1 41 ? -7.195 9.023 13.617 1 89.81 41 ALA B O 1
ATOM 1117 N N . ASN B 1 42 ? -6.398 10.555 14.836 1 83.06 42 ASN B N 1
ATOM 1118 C CA . ASN B 1 42 ? -7.289 10.289 15.961 1 83.06 42 ASN B CA 1
ATOM 1119 C C . ASN B 1 42 ? -8.633 10.984 15.781 1 83.06 42 ASN B C 1
ATOM 1121 O O . ASN B 1 42 ? -9.531 10.836 16.625 1 83.06 42 ASN B O 1
ATOM 1125 N N . VAL B 1 43 ? -8.75 11.766 14.711 1 67.62 43 VAL B N 1
ATOM 1126 C CA . VAL B 1 43 ? -10.023 12.461 14.531 1 67.62 43 VAL B CA 1
ATOM 1127 C C . VAL B 1 43 ? -11 11.562 13.781 1 67.62 43 VAL B C 1
ATOM 1129 O O . VAL B 1 43 ? -10.711 11.109 12.672 1 67.62 43 VAL B O 1
ATOM 1132 N N . LYS B 1 44 ? -11.898 10.852 14.562 1 61.06 44 LYS B N 1
ATOM 1133 C CA . LYS B 1 44 ? -12.953 10.031 13.977 1 61.06 44 LYS B CA 1
ATOM 1134 C C . LYS B 1 44 ? -13.914 10.883 13.148 1 61.06 44 LYS B C 1
ATOM 1136 O O . LYS B 1 44 ? -14.305 11.969 13.562 1 61.06 44 LYS B O 1
ATOM 1141 N N . PRO B 1 45 ? -13.859 10.477 11.844 1 56.53 45 PRO B N 1
ATOM 1142 C CA . PRO B 1 45 ? -14.875 11.266 11.141 1 56.53 45 PRO B CA 1
ATOM 1143 C C . PRO B 1 45 ? -16.219 11.281 11.867 1 56.53 45 PRO B C 1
ATOM 1145 O O . PRO B 1 45 ? -16.562 10.32 12.555 1 56.53 45 PRO B O 1
ATOM 1148 N N . SER B 1 46 ? -16.766 12.398 12.008 1 52.94 46 SER B N 1
ATOM 1149 C CA . SER B 1 46 ? -18.109 12.477 12.562 1 52.94 46 SER B CA 1
ATOM 1150 C C . SER B 1 46 ? -19.047 11.5 11.852 1 52.94 46 SER B C 1
ATOM 1152 O O . SER B 1 46 ? -18.859 11.195 10.672 1 52.94 46 SER B O 1
ATOM 1154 N N . GLN B 1 47 ? -19.766 10.688 12.664 1 53.19 47 GLN B N 1
ATOM 1155 C CA . GLN B 1 47 ? -20.766 9.719 12.227 1 53.19 47 GLN B CA 1
ATOM 1156 C C . GLN B 1 47 ? -21.438 10.18 10.938 1 53.19 47 GLN B C 1
ATOM 1158 O O . GLN B 1 47 ? -21.797 9.359 10.094 1 53.19 47 GLN B O 1
ATOM 1163 N N . ASN B 1 48 ? -21.875 11.398 10.977 1 49.53 48 ASN B N 1
ATOM 1164 C CA . ASN B 1 48 ? -22.688 11.922 9.891 1 49.53 48 ASN B CA 1
ATOM 1165 C C . ASN B 1 48 ? -21.828 12.266 8.672 1 49.53 48 ASN B C 1
ATOM 1167 O O . ASN B 1 48 ? -22.359 12.711 7.648 1 49.53 48 ASN B O 1
ATOM 1171 N N . GLU B 1 49 ? -20.703 12.398 8.805 1 50.75 49 GLU B N 1
ATOM 1172 C CA . GLU B 1 49 ? -19.906 12.875 7.676 1 50.75 49 GLU B CA 1
ATOM 1173 C C . GLU B 1 49 ? -19.734 11.781 6.625 1 50.75 49 GLU B C 1
ATOM 1175 O O . GLU B 1 49 ? -19.344 10.656 6.949 1 50.75 49 GLU B O 1
ATOM 1180 N N . CYS B 1 50 ? -20.75 11.836 5.75 1 51.44 50 CYS B N 1
ATOM 1181 C CA . CYS B 1 50 ? -20.562 11.07 4.527 1 51.44 50 CYS B CA 1
ATOM 1182 C C . CYS B 1 50 ? -19.078 10.883 4.23 1 51.44 50 CYS B C 1
ATOM 1184 O O . CYS B 1 50 ? -18.312 11.852 4.207 1 51.44 50 CYS B O 1
ATOM 1186 N N . LYS B 1 51 ? -18.5 9.68 4.582 1 64.38 51 LYS B N 1
ATOM 1187 C CA . LYS B 1 51 ? -17.078 9.406 4.391 1 64.38 51 LYS B CA 1
ATOM 1188 C C . LYS B 1 51 ? -16.641 9.742 2.967 1 64.38 51 LYS B C 1
ATOM 1190 O O . LYS B 1 51 ? -16.781 8.922 2.057 1 64.38 51 LYS B O 1
ATOM 1195 N N . GLU B 1 52 ? -16.688 11.109 2.588 1 81.56 52 GLU B N 1
ATOM 1196 C CA . GLU B 1 52 ? -16.219 11.586 1.29 1 81.56 52 GLU B CA 1
ATOM 1197 C C . GLU B 1 52 ? -14.844 11.031 0.962 1 81.56 52 GLU B C 1
ATOM 1199 O O . GLU B 1 52 ? -13.992 10.906 1.846 1 81.56 52 GLU B O 1
ATOM 1204 N N . ILE B 1 53 ? -14.836 10.492 -0.151 1 89.94 53 ILE B N 1
ATOM 1205 C CA . ILE B 1 53 ? -13.578 9.969 -0.648 1 89.94 53 ILE B CA 1
ATOM 1206 C C . ILE B 1 53 ? -12.883 11.016 -1.513 1 89.94 53 ILE B C 1
ATOM 1208 O O . ILE B 1 53 ? -13.477 11.555 -2.449 1 89.94 53 ILE B O 1
ATOM 1212 N N . TYR B 1 54 ? -11.742 11.422 -1.054 1 90.62 54 TYR B N 1
ATOM 1213 C CA . TYR B 1 54 ? -10.875 12.328 -1.798 1 90.62 54 TYR B CA 1
ATOM 1214 C C . TYR B 1 54 ? -9.633 11.602 -2.297 1 90.62 54 TYR B C 1
ATOM 1216 O O . TYR B 1 54 ? -9.312 10.508 -1.826 1 90.62 54 TYR B O 1
ATOM 1224 N N . GLY B 1 55 ? -9.008 12.195 -3.398 1 93.5 55 GLY B N 1
ATOM 1225 C CA . GLY B 1 55 ? -7.734 11.656 -3.842 1 93.5 55 GLY B CA 1
ATOM 1226 C C . GLY B 1 55 ? -7.684 11.391 -5.336 1 93.5 55 GLY B C 1
ATOM 1227 O O . GLY B 1 55 ? -8.641 11.695 -6.055 1 93.5 55 GLY B O 1
ATOM 1228 N N . VAL B 1 56 ? -6.531 10.922 -5.734 1 94.5 56 VAL B N 1
ATOM 1229 C CA . VAL B 1 56 ? -6.281 10.633 -7.141 1 94.5 56 VAL B CA 1
ATOM 1230 C C . VAL B 1 56 ? -6.098 9.125 -7.332 1 94.5 56 VAL B C 1
ATOM 1232 O O . VAL B 1 56 ? -5.285 8.5 -6.648 1 94.5 56 VAL B O 1
ATOM 1235 N N . LEU B 1 57 ? -6.957 8.555 -8.188 1 92.38 57 LEU B N 1
ATOM 1236 C CA . LEU B 1 57 ? -6.699 7.164 -8.555 1 92.38 57 LEU B CA 1
ATOM 1237 C C . LEU B 1 57 ? -5.43 7.051 -9.391 1 92.38 57 LEU B C 1
ATOM 1239 O O . LEU B 1 57 ? -5.129 7.934 -10.203 1 92.38 57 LEU B O 1
ATOM 1243 N N . PRO B 1 58 ? -4.578 5.926 -9.211 1 94.56 58 PRO B N 1
ATOM 1244 C CA . PRO B 1 58 ? -4.855 4.711 -8.445 1 94.56 58 PRO B CA 1
ATOM 1245 C C . PRO B 1 58 ? -4.242 4.742 -7.047 1 94.56 58 PRO B C 1
ATOM 1247 O O . PRO B 1 58 ? -3.982 3.688 -6.461 1 94.56 58 PRO B O 1
ATOM 1250 N N . TYR B 1 59 ? -4.078 5.973 -6.457 1 96.56 59 TYR B N 1
ATOM 1251 C CA . TYR B 1 59 ? -3.338 6.09 -5.207 1 96.56 59 TYR B CA 1
ATOM 1252 C C . TYR B 1 59 ? -4.266 5.945 -4.004 1 96.56 59 TYR B C 1
ATOM 1254 O O . TYR B 1 59 ? -3.807 5.855 -2.865 1 96.56 59 TYR B O 1
ATOM 1262 N N . VAL B 1 60 ? -5.602 5.93 -4.254 1 96.25 60 VAL B N 1
ATOM 1263 C CA . VAL B 1 60 ? -6.555 5.766 -3.164 1 96.25 60 VAL B CA 1
ATOM 1264 C C . VAL B 1 60 ? -6.66 4.289 -2.785 1 96.25 60 VAL B C 1
ATOM 1266 O O . VAL B 1 60 ? -6.895 3.436 -3.645 1 96.25 60 VAL B O 1
ATOM 1269 N N . ALA B 1 61 ? -6.508 4.012 -1.516 1 96.06 61 ALA B N 1
ATOM 1270 C CA . ALA B 1 61 ? -6.5 2.635 -1.03 1 96.06 61 ALA B CA 1
ATOM 1271 C C . ALA B 1 61 ? -7.871 1.985 -1.195 1 96.06 61 ALA B C 1
ATOM 1273 O O . ALA B 1 61 ? -8.898 2.65 -1.059 1 96.06 61 ALA B O 1
ATOM 1274 N N . PRO B 1 62 ? -7.879 0.666 -1.394 1 95.12 62 PRO B N 1
ATOM 1275 C CA . PRO B 1 62 ? -9.148 -0.035 -1.583 1 95.12 62 PRO B CA 1
ATOM 1276 C C . PRO B 1 62 ? -10.102 0.135 -0.4 1 95.12 62 PRO B C 1
ATOM 1278 O O . PRO B 1 62 ? -11.312 0.285 -0.592 1 95.12 62 PRO B O 1
ATOM 1281 N N . GLU B 1 63 ? -9.609 0.09 0.829 1 93.75 63 GLU B N 1
ATOM 1282 C CA . GLU B 1 63 ? -10.477 0.221 1.991 1 93.75 63 GLU B CA 1
ATOM 1283 C C . GLU B 1 63 ? -11.125 1.602 2.043 1 93.75 63 GLU B C 1
ATOM 1285 O O . GLU B 1 63 ? -12.258 1.746 2.52 1 93.75 63 GLU B O 1
ATOM 1290 N N . VAL B 1 64 ? -10.406 2.605 1.577 1 93.75 64 VAL B N 1
ATOM 1291 C CA . VAL B 1 64 ? -10.969 3.951 1.519 1 93.75 64 VAL B CA 1
ATOM 1292 C C . VAL B 1 64 ? -12.102 3.996 0.492 1 93.75 64 VAL B C 1
ATOM 1294 O O . VAL B 1 64 ? -13.18 4.531 0.768 1 93.75 64 VAL B O 1
ATOM 1297 N N . LEU B 1 65 ? -11.82 3.385 -0.656 1 92.81 65 LEU B N 1
ATOM 1298 C CA . LEU B 1 65 ? -12.836 3.326 -1.702 1 92.81 65 LEU B CA 1
ATOM 1299 C C . LEU B 1 65 ? -14.078 2.584 -1.216 1 92.81 65 LEU B C 1
ATOM 1301 O O . LEU B 1 65 ? -15.188 2.848 -1.684 1 92.81 65 LEU B O 1
ATOM 1305 N N . ARG B 1 66 ? -13.883 1.769 -0.247 1 90.62 66 ARG B N 1
ATOM 1306 C CA . ARG B 1 66 ? -14.984 0.981 0.293 1 90.62 66 ARG B CA 1
ATOM 1307 C C . ARG B 1 66 ? -15.617 1.68 1.49 1 90.62 66 ARG B C 1
ATOM 1309 O O . ARG B 1 66 ? -16.422 1.079 2.215 1 90.62 66 ARG B O 1
ATOM 1316 N N . GLY B 1 67 ? -15.164 2.857 1.799 1 88.31 67 GLY B N 1
ATOM 1317 C CA . GLY B 1 67 ? -15.836 3.699 2.775 1 88.31 67 GLY B CA 1
ATOM 1318 C C . GLY B 1 67 ? -15.312 3.506 4.188 1 88.31 67 GLY B C 1
ATOM 1319 O O . GLY B 1 67 ? -15.977 3.879 5.156 1 88.31 67 GLY B O 1
ATOM 1320 N N . LYS B 1 68 ? -14.188 2.867 4.336 1 88.94 68 LYS B N 1
ATOM 1321 C CA . LYS B 1 68 ? -13.68 2.588 5.676 1 88.94 68 LYS B CA 1
ATOM 1322 C C . LYS B 1 68 ? -12.922 3.789 6.238 1 88.94 68 LYS B C 1
ATOM 1324 O O . LYS B 1 68 ? -12.539 3.793 7.406 1 88.94 68 LYS B O 1
ATOM 1329 N N . GLY B 1 69 ? -12.781 4.855 5.422 1 89.81 69 GLY B N 1
ATOM 1330 C CA . GLY B 1 69 ? -12.062 6.035 5.879 1 89.81 69 GLY B CA 1
ATOM 1331 C C . GLY B 1 69 ? -10.562 5.949 5.637 1 89.81 69 GLY B C 1
ATOM 1332 O O . GLY B 1 69 ? -10.07 4.941 5.125 1 89.81 69 GLY B O 1
ATOM 1333 N N . TYR B 1 70 ? -9.867 7.031 5.945 1 93.69 70 TYR B N 1
ATOM 1334 C CA . TYR B 1 70 ? -8.43 7.121 5.738 1 93.69 70 TYR B CA 1
ATOM 1335 C C . TYR B 1 70 ? -7.672 6.742 7.004 1 93.69 70 TYR B C 1
ATOM 1337 O O . TYR B 1 70 ? -8.094 7.082 8.109 1 93.69 70 TYR B O 1
ATOM 1345 N N . THR B 1 71 ? -6.629 6.059 6.809 1 93.5 71 THR B N 1
ATOM 1346 C CA . THR B 1 71 ? -5.672 5.73 7.863 1 93.5 71 THR B CA 1
ATOM 1347 C C . THR B 1 71 ? -4.242 5.973 7.387 1 93.5 71 THR B C 1
ATOM 1349 O O . THR B 1 71 ? -4.02 6.359 6.238 1 93.5 71 THR B O 1
ATOM 1352 N N . GLN B 1 72 ? -3.266 5.805 8.328 1 95.31 72 GLN B N 1
ATOM 1353 C CA . GLN B 1 72 ? -1.871 5.879 7.906 1 95.31 72 GLN B CA 1
ATOM 1354 C C . GLN B 1 72 ? -1.536 4.766 6.918 1 95.31 72 GLN B C 1
ATOM 1356 O O . GLN B 1 72 ? -0.712 4.949 6.023 1 95.31 72 GLN B O 1
ATOM 1361 N N . GLU B 1 73 ? -2.242 3.629 7.074 1 95.69 73 GLU B N 1
ATOM 1362 C CA . GLU B 1 73 ? -2.061 2.512 6.152 1 95.69 73 GLU B CA 1
ATOM 1363 C C . GLU B 1 73 ? -2.477 2.891 4.734 1 95.69 73 GLU B C 1
ATOM 1365 O O . GLU B 1 73 ? -1.856 2.455 3.762 1 95.69 73 GLU B O 1
ATOM 1370 N N . SER B 1 74 ? -3.566 3.666 4.672 1 96.12 74 SER B N 1
ATOM 1371 C CA . SER B 1 74 ? -4.012 4.074 3.346 1 96.12 74 SER B CA 1
ATOM 1372 C C . SER B 1 74 ? -2.979 4.961 2.66 1 96.12 74 SER B C 1
ATOM 1374 O O . SER B 1 74 ? -2.828 4.918 1.438 1 96.12 74 SER B O 1
ATOM 1376 N N . ASP B 1 75 ? -2.217 5.793 3.479 1 97 75 ASP B N 1
ATOM 1377 C CA . ASP B 1 75 ? -1.103 6.562 2.939 1 97 75 ASP B CA 1
ATOM 1378 C C . ASP B 1 75 ? 0 5.641 2.42 1 97 75 ASP B C 1
ATOM 1380 O O . ASP B 1 75 ? 0.63 5.934 1.4 1 97 75 ASP B O 1
ATOM 1384 N N . ILE B 1 76 ? 0.244 4.602 3.129 1 97.5 76 ILE B N 1
ATOM 1385 C CA . ILE B 1 76 ? 1.282 3.65 2.748 1 97.5 76 ILE B CA 1
ATOM 1386 C C . ILE B 1 76 ? 0.931 3.014 1.404 1 97.5 76 ILE B C 1
ATOM 1388 O O . ILE B 1 76 ? 1.812 2.76 0.582 1 97.5 76 ILE B O 1
ATOM 1392 N N . TYR B 1 77 ? -0.354 2.74 1.214 1 97.19 77 TYR B N 1
ATOM 1393 C CA . TYR B 1 77 ? -0.775 2.232 -0.088 1 97.19 77 TYR B CA 1
ATOM 1394 C C . TYR B 1 77 ? -0.387 3.199 -1.2 1 97.19 77 TYR B C 1
ATOM 1396 O O . TYR B 1 77 ? 0.236 2.803 -2.188 1 97.19 77 TYR B O 1
ATOM 1404 N N . GLY B 1 78 ? -0.792 4.48 -1.036 1 97.5 78 GLY B N 1
ATOM 1405 C CA . GLY B 1 78 ? -0.406 5.484 -2.016 1 97.5 78 GLY B CA 1
ATOM 1406 C C . GLY B 1 78 ? 1.091 5.539 -2.254 1 97.5 78 GLY B C 1
ATOM 1407 O O . GLY B 1 78 ? 1.539 5.605 -3.4 1 97.5 78 GLY B O 1
ATOM 1408 N N . PHE B 1 79 ? 1.86 5.488 -1.181 1 97.44 79 PHE B N 1
ATOM 1409 C CA . PHE B 1 79 ? 3.314 5.441 -1.268 1 97.44 79 PHE B CA 1
ATOM 1410 C C . PHE B 1 79 ? 3.773 4.23 -2.072 1 97.44 79 PHE B C 1
ATOM 1412 O O . PHE B 1 79 ? 4.707 4.328 -2.871 1 97.44 79 PHE B O 1
ATOM 1419 N N . GLY B 1 80 ? 3.137 3.066 -1.802 1 97.5 80 GLY B N 1
ATOM 1420 C CA . GLY B 1 80 ? 3.449 1.862 -2.555 1 97.5 80 GLY B CA 1
ATOM 1421 C C . GLY B 1 80 ? 3.26 2.029 -4.051 1 97.5 80 GLY B C 1
ATOM 1422 O O . GLY B 1 80 ? 4.078 1.551 -4.844 1 97.5 80 GLY B O 1
ATOM 1423 N N . ILE B 1 81 ? 2.193 2.688 -4.438 1 97 81 ILE B N 1
ATOM 1424 C CA . ILE B 1 81 ? 1.923 2.947 -5.848 1 97 81 ILE B CA 1
ATOM 1425 C C . ILE B 1 81 ? 3.029 3.82 -6.434 1 97 81 ILE B C 1
ATOM 1427 O O . ILE B 1 81 ? 3.547 3.537 -7.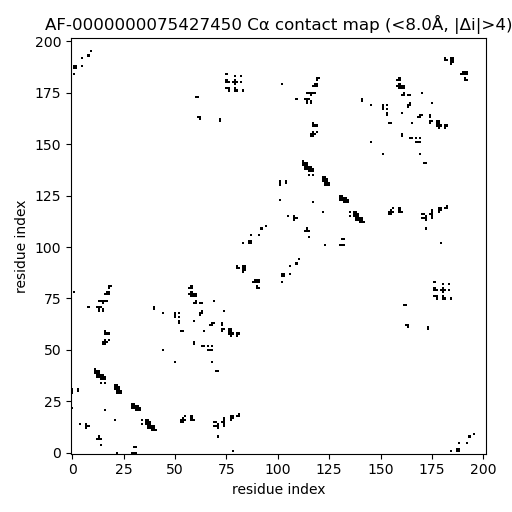516 1 97 81 ILE B O 1
ATOM 1431 N N . ILE B 1 82 ? 3.424 4.887 -5.727 1 96.25 82 ILE B N 1
ATOM 1432 C CA . ILE B 1 82 ? 4.48 5.785 -6.172 1 96.25 82 ILE B CA 1
ATOM 1433 C C . ILE B 1 82 ? 5.777 5 -6.363 1 96.25 82 ILE B C 1
ATOM 1435 O O . ILE B 1 82 ? 6.434 5.117 -7.402 1 96.25 82 ILE B O 1
ATOM 1439 N N . ALA B 1 83 ? 6.141 4.219 -5.336 1 96.25 83 ALA B N 1
ATOM 1440 C CA . ALA B 1 83 ? 7.367 3.428 -5.383 1 96.25 83 ALA B CA 1
ATOM 1441 C C . ALA B 1 83 ? 7.336 2.443 -6.551 1 96.25 83 ALA B C 1
ATOM 1443 O O . ALA B 1 83 ? 8.344 2.262 -7.242 1 96.25 83 ALA B O 1
ATOM 1444 N N . TYR B 1 84 ? 6.184 1.801 -6.723 1 95.75 84 TYR B N 1
ATOM 1445 C CA . TYR B 1 84 ? 5.984 0.868 -7.828 1 95.75 84 TYR B CA 1
ATOM 1446 C C . TYR B 1 84 ? 6.227 1.551 -9.172 1 95.75 84 TYR B C 1
ATOM 1448 O O . TYR B 1 84 ? 6.953 1.03 -10.016 1 95.75 84 TYR B O 1
ATOM 1456 N N . GLU B 1 85 ? 5.688 2.709 -9.336 1 93.81 85 GLU B N 1
ATOM 1457 C CA . GLU B 1 85 ? 5.82 3.482 -10.562 1 93.81 85 GLU B CA 1
ATOM 1458 C C . GLU B 1 85 ? 7.277 3.873 -10.812 1 93.81 85 GLU B C 1
ATOM 1460 O O . GLU B 1 85 ? 7.762 3.779 -11.945 1 93.81 85 GLU B O 1
ATOM 1465 N N . ILE B 1 86 ? 7.891 4.312 -9.781 1 92.44 86 ILE B N 1
ATOM 1466 C CA . ILE B 1 86 ? 9.281 4.746 -9.898 1 92.44 86 ILE B CA 1
ATOM 1467 C C . ILE B 1 86 ? 10.156 3.564 -10.297 1 92.44 86 ILE B C 1
ATOM 1469 O O . ILE B 1 86 ? 11.047 3.701 -11.141 1 92.44 86 ILE B O 1
ATOM 1473 N N . CYS B 1 87 ? 9.906 2.432 -9.75 1 92.69 87 CYS B N 1
ATOM 1474 C CA . CYS B 1 87 ? 10.758 1.266 -9.945 1 92.69 87 CYS B CA 1
ATOM 1475 C C . CYS B 1 87 ? 10.484 0.604 -11.289 1 92.69 87 CYS B C 1
ATOM 1477 O O . CYS B 1 87 ? 11.383 0.02 -11.898 1 92.69 87 CYS B O 1
ATOM 1479 N N . THR B 1 88 ? 9.219 0.651 -11.766 1 92.5 88 THR B N 1
ATOM 1480 C CA . THR B 1 88 ? 8.852 -0.122 -12.945 1 92.5 88 THR B CA 1
ATOM 1481 C C . THR B 1 88 ? 8.641 0.794 -14.148 1 92.5 88 THR B C 1
ATOM 1483 O O . THR B 1 88 ? 8.633 0.333 -15.297 1 92.5 88 THR B O 1
ATOM 1486 N N . GLY B 1 89 ? 8.406 2.068 -13.867 1 89.75 89 GLY B N 1
ATOM 1487 C CA . GLY B 1 89 ? 8.125 3.018 -14.93 1 89.75 89 GLY B CA 1
ATOM 1488 C C . GLY B 1 89 ? 6.656 3.053 -15.32 1 89.75 89 GLY B C 1
ATOM 1489 O O . GLY B 1 89 ? 6.25 3.865 -16.156 1 89.75 89 GLY B O 1
ATOM 1490 N N . LEU B 1 90 ? 5.816 2.121 -14.695 1 85.12 90 LEU B N 1
ATOM 1491 C CA . LEU B 1 90 ? 4.395 2.02 -15 1 85.12 90 LEU B CA 1
ATOM 1492 C C . LEU B 1 90 ? 3.576 1.866 -13.719 1 85.12 90 LEU B C 1
ATOM 1494 O O . LEU B 1 90 ? 4.059 1.305 -12.734 1 85.12 90 LEU B O 1
ATOM 1498 N N . PRO B 1 91 ? 2.363 2.527 -13.797 1 81.25 91 PRO B N 1
ATOM 1499 C CA . PRO B 1 91 ? 1.501 2.236 -12.648 1 81.25 91 PRO B CA 1
ATOM 1500 C C . PRO B 1 91 ? 1.117 0.76 -12.562 1 81.25 91 PRO B C 1
ATOM 1502 O O . PRO B 1 91 ? 1.138 0.051 -13.57 1 81.25 91 PRO B O 1
ATOM 1505 N N . PRO B 1 92 ? 0.797 0.417 -11.312 1 78.75 92 PRO B N 1
ATOM 1506 C CA . PRO B 1 92 ? 0.281 -0.952 -11.234 1 78.75 92 PRO B CA 1
ATOM 1507 C C . PRO B 1 92 ? -1.037 -1.132 -11.984 1 78.75 92 PRO B C 1
ATOM 1509 O O . PRO B 1 92 ? -1.774 -0.163 -12.18 1 78.75 92 PRO B O 1
ATOM 1512 N N . TYR B 1 93 ? -1.373 -2.193 -12.516 1 70.69 93 TYR B N 1
ATOM 1513 C CA . TYR B 1 93 ? -2.637 -2.594 -13.125 1 70.69 93 TYR B CA 1
ATOM 1514 C C . TYR B 1 93 ? -2.785 -1.985 -14.516 1 70.69 93 TYR B C 1
ATOM 1516 O O . TYR B 1 93 ? -3.902 -1.837 -15.023 1 70.69 93 TYR B O 1
ATOM 1524 N N . HIS B 1 94 ? -1.855 -1.278 -14.93 1 57.09 94 HIS B N 1
ATOM 1525 C CA . HIS B 1 94 ? -1.909 -0.624 -16.234 1 57.09 94 HIS B CA 1
ATOM 1526 C C . HIS B 1 94 ? -2.535 -1.535 -17.281 1 57.09 94 HIS B C 1
ATOM 1528 O O . HIS B 1 94 ? -3.199 -1.061 -18.203 1 57.09 94 HIS B O 1
ATOM 1534 N N . ASP B 1 95 ? -2.264 -2.668 -17.172 1 53.47 95 ASP B N 1
ATOM 1535 C CA . ASP B 1 95 ? -2.795 -3.527 -18.234 1 53.47 95 ASP B CA 1
ATOM 1536 C C . ASP B 1 95 ? -4.293 -3.764 -18.047 1 53.47 95 ASP B C 1
ATOM 1538 O O . ASP B 1 95 ? -5.012 -4.016 -19.016 1 53.47 95 ASP B O 1
ATOM 1542 N N . ILE B 1 96 ? -4.695 -3.814 -16.75 1 47.25 96 ILE B N 1
ATOM 1543 C CA . ILE B 1 96 ? -6.125 -4.074 -16.609 1 47.25 96 ILE B CA 1
ATOM 1544 C C . ILE B 1 96 ? -6.922 -2.916 -17.203 1 47.25 96 ILE B C 1
ATOM 1546 O O . ILE B 1 96 ? -7.977 -3.127 -17.81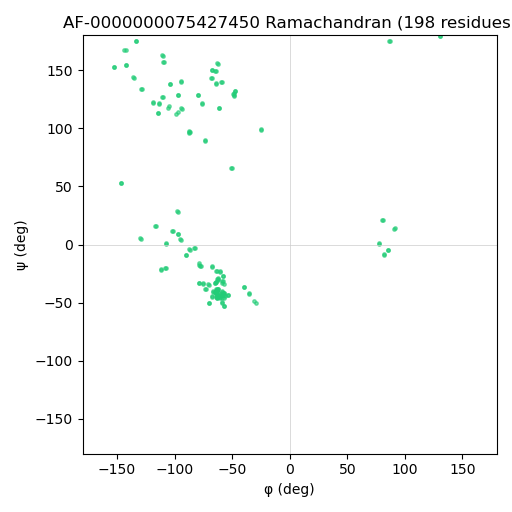2 1 47.25 96 ILE B O 1
ATOM 1550 N N . ALA B 1 97 ? -6.484 -1.75 -16.938 1 45.84 97 ALA B N 1
ATOM 1551 C CA . ALA B 1 97 ? -7.234 -0.632 -17.5 1 45.84 97 ALA B CA 1
ATOM 1552 C C . ALA B 1 97 ? -7.348 -0.76 -19.016 1 45.84 97 ALA B C 1
ATOM 1554 O O . ALA B 1 97 ? -8.359 -0.369 -19.609 1 45.84 97 ALA B O 1
ATOM 1555 N N . MET B 1 98 ? -6.289 -1.088 -19.625 1 40.19 98 MET B N 1
ATOM 1556 C CA . MET B 1 98 ? -6.41 -1.203 -21.078 1 40.19 98 MET B CA 1
ATOM 1557 C C . MET B 1 98 ? -7.496 -2.203 -21.453 1 40.19 98 MET B C 1
ATOM 1559 O O . MET B 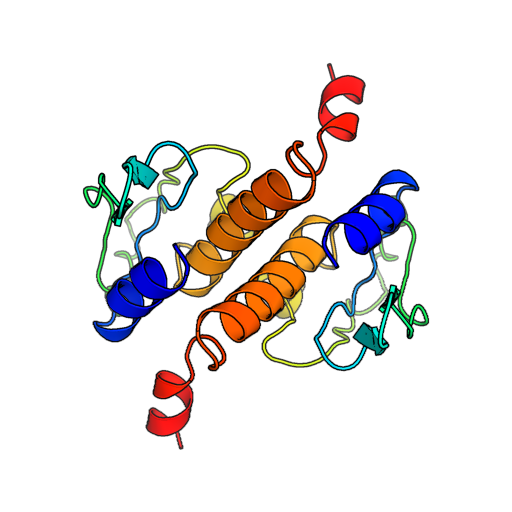1 98 ? -8.031 -2.158 -22.562 1 40.19 98 MET B O 1
ATOM 1563 N N . MET B 1 99 ? -7.59 -3.199 -20.609 1 37.03 99 MET B N 1
ATOM 1564 C CA . MET B 1 99 ? -8.578 -4.18 -21.047 1 37.03 99 MET B CA 1
ATOM 1565 C C . MET B 1 99 ? -9.992 -3.637 -20.875 1 37.03 99 MET B C 1
ATOM 1567 O O . MET B 1 99 ? -10.906 -4.016 -21.625 1 37.03 99 MET B O 1
ATOM 1571 N N . ASN B 1 100 ? -10.188 -2.953 -19.844 1 37.94 100 ASN B N 1
ATOM 1572 C CA . ASN B 1 100 ? -11.555 -2.465 -19.734 1 37.94 100 ASN B CA 1
ATOM 1573 C C . ASN B 1 100 ? -11.789 -1.247 -20.625 1 37.94 100 ASN B C 1
ATOM 1575 O O . ASN B 1 100 ? -12.898 -0.726 -20.688 1 37.94 100 ASN B O 1
ATOM 1579 N N . SER B 1 101 ? -10.789 -0.662 -21.016 1 32.78 101 SER B N 1
ATOM 1580 C CA . SER B 1 101 ? -11.164 0.313 -22.031 1 32.78 101 SER B CA 1
ATOM 1581 C C . SER B 1 101 ? -11.438 -0.365 -23.375 1 32.78 101 SER B C 1
ATOM 1583 O O . SER B 1 101 ? -10.812 -1.375 -23.703 1 32.78 101 SER B O 1
#

Solvent-accessible surface area (backbone atoms only — not comparable to full-atom values): 11788 Å² total; per-residue (Å²): 103,52,60,59,52,48,54,43,44,73,72,44,32,20,52,61,52,46,42,67,91,33,47,45,81,51,99,87,48,73,41,81,73,64,65,87,65,43,41,56,64,82,62,69,75,53,89,77,51,71,70,75,80,68,64,54,85,88,27,54,30,68,40,35,78,68,56,70,48,83,45,62,65,35,34,39,28,6,47,14,43,46,52,36,22,70,70,62,74,42,60,81,62,54,64,55,54,58,63,74,93,104,53,60,59,52,48,55,44,44,72,72,43,32,20,53,60,52,48,42,67,90,31,47,44,81,50,99,87,49,72,41,81,73,64,66,86,66,44,43,54,64,84,60,68,74,55,89,79,50,71,68,74,78,68,65,53,86,89,28,54,28,69,40,35,77,71,55,71,50,81,46,62,65,36,34,37,27,6,48,16,43,45,52,36,21,70,68,61,73,43,60,80,62,56,66,56,53,58,64,74,92

pLDDT: mean 85.65, std 16.83, range [32.78, 97.56]

Nearest PDB structures (foldseek):
  4y85-assembly3_C  TM=8.490E-01  e=1.010E-04  Homo sapiens
  6xr7-assembly1_A  TM=7.827E-01  e=2.023E-03  Homo sapiens
  4xey-assembly2_B  TM=7.688E-01  e=4.498E-03  Homo sapiens
  2g2f-assembly1_A  TM=6.941E-01  e=1.893E-03  Homo sapiens
  7dt2-assembly1_A  TM=6.985E-01  e=1.771E-03  Homo sapiens

Secondary structure (DSSP, 8-state):
-HHHHHHHHHTTEE-S--SGGGEEEETTEEEE---TT-EETT-PPPTTS-----S-TTSS-HHHHTT----HHHHHHHHHHHHHHHHHSS-TTHHHHHHH-/-HHHHHHHHHTTEE-S--SGGGEEEETTEEEE---TT-EETT-PPPTTS-----S-TTSS-HHHHTT----HHHHHHHHHHHHHHHHHSS-TTHHHHHHH-

Foldseek 3Di:
DVVQLVVCVVVQKFQLAQAPVQWDDDPVDIDRHDSPPIDGQPDPPDPPPQLDRDYDPPLADPCSVVVVHDHSVSNVSSVVQRVVCVVPVDGPPVVVVVVVD/DVVQLVVCVVVQKFQLAQAPVQWDDDPVDIDRHDSPPIDGQPDPPDPPPQLDRDYDPPLADPCSVVVVHDHSVSNVSSVVQRVVCVVPVDGPPVVVVVVVD